Protein AF-A0AAW0TCM2-F1 (afdb_monomer_lite)

Foldseek 3Di:
DPDDDDDDDPVNVVVLLVLLVVLLVLLFDDPPDDPVPCPVVVVVNVVVNVVSLVSLLVSCVVPVPSLLVVLLVQLVVCLLCVVVDDLRSLLSSLVSLLSCPVSPDQPVNALQDQDDPDDDPVVNVVSRVSNVSNLVSVVSLLPSVQLPDLDLS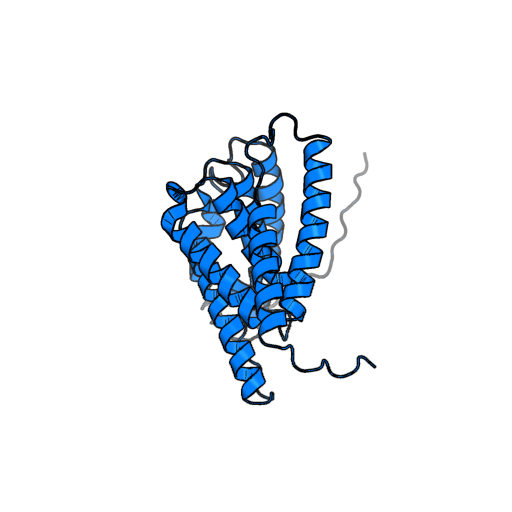SLLSSLSSCLSNLVSCLVVVVSVVSVVCSCVDCSALVPPDPVRNVSSVVSVVSSVVVVVVSVVVCVVVVVDPDPDDPDDDDDDDDDDDDDDDDDDD

Sequence (249 aa):
MIKQSAALSEVERGLLENMLYVVITKTKYDESYNFDQAGEEEAMFDDYRKRLKVVFDNLAALIPEVVLKVTKEYVVTTLNRWQASSYEDVEAAVSLLYNLGEALPASHGNHFSGPTQGGDPASLQVSQVKTSTMQEMMRLLVTSGVSAHTHPAVSLQFFECVARYEKFFACEVQFIPGILTAFLDVRGMRNANPRVRSRTSYLFSRVVRCLKDSHCQLHRAGLVPAGTSAGTGTPTACWGGKRWPADPR

Structure (mmCIF, N/CA/C/O backbone):
data_AF-A0AAW0TCM2-F1
#
_entry.id   AF-A0AAW0TCM2-F1
#
loop_
_atom_site.group_PDB
_atom_site.id
_atom_site.type_symbol
_atom_site.label_atom_id
_atom_site.label_alt_id
_atom_site.label_comp_id
_atom_site.label_asym_id
_atom_site.label_entity_id
_atom_site.label_seq_id
_atom_site.pdbx_PDB_ins_code
_atom_site.Cartn_x
_atom_site.Cartn_y
_atom_site.Cartn_z
_atom_site.occupancy
_atom_site.B_iso_or_equiv
_atom_site.auth_seq_id
_atom_site.auth_comp_id
_atom_site.auth_asym_id
_atom_site.auth_atom_id
_atom_site.pdbx_PDB_model_num
ATOM 1 N N . MET A 1 1 ? -0.939 6.986 34.399 1.00 32.16 1 MET A N 1
ATOM 2 C CA . MET A 1 1 ? -2.419 6.955 34.402 1.00 32.16 1 MET A CA 1
ATOM 3 C C . MET A 1 1 ? -2.905 7.879 33.298 1.00 32.16 1 MET A C 1
ATOM 5 O O . MET A 1 1 ? -2.890 9.087 33.490 1.00 32.16 1 MET A O 1
ATOM 9 N N . ILE A 1 2 ? -3.239 7.343 32.123 1.00 36.28 2 ILE A N 1
ATOM 10 C CA . ILE A 1 2 ? -3.856 8.138 31.053 1.00 36.28 2 ILE A CA 1
ATOM 11 C C . ILE A 1 2 ? -5.356 8.144 31.351 1.00 36.28 2 ILE A C 1
ATOM 13 O O . ILE A 1 2 ? -5.984 7.088 31.406 1.00 36.28 2 ILE A O 1
ATOM 17 N N . LYS A 1 3 ? -5.879 9.329 31.680 1.00 40.03 3 LYS A N 1
ATOM 18 C CA . LYS A 1 3 ? -7.298 9.575 31.951 1.00 40.03 3 LYS A CA 1
ATOM 19 C C . LYS A 1 3 ? -8.127 9.149 30.738 1.00 40.03 3 LYS A C 1
ATOM 21 O O . LYS A 1 3 ? -7.744 9.448 29.611 1.00 40.03 3 LYS A O 1
ATOM 26 N N . GLN A 1 4 ? -9.248 8.477 31.009 1.00 47.12 4 GLN A N 1
ATOM 27 C CA . GLN A 1 4 ? -10.341 8.209 30.071 1.00 47.12 4 GLN A CA 1
ATOM 28 C C . GLN A 1 4 ? -10.523 9.377 29.094 1.00 47.12 4 GLN A C 1
ATOM 30 O O . GLN A 1 4 ? -10.763 10.506 29.528 1.00 47.12 4 GLN A O 1
ATOM 35 N N . SER A 1 5 ? -10.395 9.111 27.791 1.00 52.06 5 SER A N 1
ATOM 36 C CA . SER A 1 5 ? -10.745 10.090 26.765 1.00 52.06 5 SER A CA 1
ATOM 37 C C . SER A 1 5 ? -12.240 10.374 26.874 1.00 52.06 5 SER A C 1
ATOM 39 O O . SER A 1 5 ? -13.048 9.443 26.819 1.00 52.06 5 SER A O 1
ATOM 41 N N . ALA A 1 6 ? -12.613 11.646 27.018 1.00 62.12 6 ALA A N 1
ATOM 42 C CA . ALA A 1 6 ? -13.978 12.074 26.744 1.00 62.12 6 ALA A CA 1
ATOM 43 C C . ALA A 1 6 ? -14.385 11.543 25.359 1.00 62.12 6 ALA A C 1
ATOM 45 O O . ALA A 1 6 ? -13.557 11.517 24.444 1.00 62.12 6 ALA A O 1
ATOM 46 N N . ALA A 1 7 ? -15.620 11.059 25.219 1.00 75.88 7 ALA A N 1
ATOM 47 C CA . ALA A 1 7 ? -16.122 10.624 23.922 1.00 75.88 7 ALA A CA 1
ATOM 48 C C . ALA A 1 7 ? -15.980 11.791 22.931 1.00 75.88 7 ALA A C 1
ATOM 50 O O . ALA A 1 7 ? -16.502 12.874 23.192 1.00 75.88 7 ALA A O 1
ATOM 51 N N . LEU A 1 8 ? -15.231 11.576 21.844 1.00 82.44 8 LEU A N 1
ATOM 52 C CA . LEU A 1 8 ? -15.041 12.575 20.792 1.00 82.44 8 LEU A CA 1
ATOM 53 C C . LEU A 1 8 ? -16.408 13.004 20.259 1.00 82.44 8 LEU A C 1
ATOM 55 O O . LEU A 1 8 ? -17.228 12.149 19.910 1.00 82.44 8 LEU A O 1
ATOM 59 N N . SER A 1 9 ? -16.643 14.311 20.176 1.00 89.44 9 SER A N 1
ATOM 60 C CA . SER A 1 9 ? -17.840 14.841 19.531 1.00 89.44 9 SER A CA 1
ATOM 61 C C . SER A 1 9 ? -17.853 14.492 18.040 1.00 89.44 9 SER A C 1
ATOM 63 O O . SER A 1 9 ? -16.819 14.230 17.419 1.00 89.44 9 SER A O 1
ATOM 65 N N . GLU A 1 10 ? -19.039 14.506 17.437 1.00 88.62 10 GLU A N 1
ATOM 66 C CA . GLU A 1 10 ? -19.200 14.248 16.002 1.00 88.62 10 GLU A CA 1
ATOM 67 C C . GLU A 1 10 ? -18.450 15.282 15.144 1.00 88.62 10 GLU A C 1
ATOM 69 O O . GLU A 1 10 ? -17.824 14.927 14.146 1.00 88.62 10 GLU A O 1
ATOM 74 N N . VAL A 1 11 ? -18.417 16.543 15.591 1.00 91.62 11 VAL A N 1
ATOM 75 C CA . VAL A 1 11 ? -17.659 17.620 14.938 1.00 91.62 11 VAL A CA 1
ATOM 76 C C . VAL A 1 11 ? -16.156 17.347 14.994 1.00 91.62 11 VAL A C 1
ATOM 78 O O . VAL A 1 11 ? -15.481 17.432 13.970 1.00 91.62 11 VAL A O 1
ATOM 81 N N . GLU A 1 12 ? -15.619 16.975 16.161 1.00 91.81 12 GLU A N 1
ATOM 82 C CA . GLU A 1 12 ? -14.199 16.621 16.299 1.00 91.81 12 GLU A CA 1
ATOM 83 C C . GLU A 1 12 ? -13.841 15.416 15.431 1.00 91.81 12 GLU A C 1
ATOM 85 O O . GLU A 1 12 ? -12.814 15.428 14.754 1.00 91.81 12 GLU A O 1
ATOM 90 N N . ARG A 1 13 ? -14.708 14.399 15.382 1.00 91.38 13 ARG A N 1
ATOM 91 C CA . ARG A 1 13 ? -14.514 13.234 14.514 1.00 91.38 13 ARG A CA 1
ATOM 92 C C . ARG A 1 13 ? -14.460 13.631 13.037 1.00 91.38 13 ARG A C 1
ATOM 94 O O . ARG A 1 13 ? -13.558 13.172 12.340 1.00 91.38 13 ARG A O 1
ATOM 101 N N . GLY A 1 14 ? -15.352 14.512 12.583 1.00 93.31 14 GLY A N 1
ATOM 102 C CA . GLY A 1 14 ? -15.331 15.036 11.214 1.00 93.31 14 GLY A CA 1
ATOM 103 C C . GLY A 1 14 ? -14.064 15.840 10.896 1.00 93.31 14 GLY A C 1
ATOM 104 O O . GLY A 1 14 ? -13.498 15.714 9.812 1.00 93.31 14 GLY A O 1
ATOM 105 N N . LEU A 1 15 ? -13.552 16.622 11.853 1.00 94.50 15 LEU A N 1
ATOM 106 C CA . LEU A 1 15 ? -12.284 17.346 11.691 1.00 94.50 15 LEU A CA 1
ATOM 107 C C . LEU A 1 15 ? -11.084 16.396 11.570 1.00 94.50 15 LEU A C 1
ATOM 109 O O . LEU A 1 15 ? -10.212 16.615 10.726 1.00 94.50 15 LEU A O 1
ATOM 113 N N . LEU A 1 16 ? -11.042 15.336 12.381 1.00 95.50 16 LEU A N 1
ATOM 114 C CA . LEU A 1 16 ? -9.992 14.315 12.309 1.00 95.50 16 LEU A CA 1
ATOM 115 C C . LEU A 1 16 ? -10.053 13.528 10.992 1.00 95.50 16 LEU A C 1
ATOM 117 O O . LEU A 1 16 ? -9.012 13.223 10.412 1.00 95.50 16 LEU A O 1
ATOM 121 N N . GLU A 1 17 ? -11.252 13.243 10.482 1.00 94.88 17 GLU A N 1
ATOM 122 C CA . GLU A 1 17 ? -11.427 12.618 9.169 1.00 94.88 17 GLU A CA 1
ATOM 123 C C . GLU A 1 17 ? -10.923 13.528 8.034 1.00 94.88 17 GLU A C 1
ATOM 125 O O . GLU A 1 17 ? -10.165 13.085 7.171 1.00 94.88 17 GLU A O 1
ATOM 130 N N . ASN A 1 18 ? -11.231 14.826 8.074 1.00 96.50 18 ASN A N 1
ATOM 131 C CA . ASN A 1 18 ? -10.677 15.792 7.119 1.00 96.50 18 ASN A CA 1
ATOM 132 C C . ASN A 1 18 ? -9.144 15.839 7.171 1.00 96.50 18 ASN A C 1
ATOM 134 O O . ASN A 1 18 ? -8.483 15.891 6.132 1.00 96.50 18 ASN A O 1
ATOM 138 N N . MET A 1 19 ? -8.563 15.770 8.372 1.00 96.62 19 MET A N 1
ATOM 139 C CA . MET A 1 19 ? -7.112 15.703 8.540 1.00 96.62 19 MET A CA 1
ATOM 140 C C . MET A 1 19 ? -6.524 14.439 7.904 1.00 96.62 19 MET A C 1
ATOM 142 O O . MET A 1 19 ? -5.474 14.517 7.266 1.00 96.62 19 MET A O 1
ATOM 146 N N . LEU A 1 20 ? -7.209 13.298 8.007 1.00 96.69 20 LEU A N 1
ATOM 147 C CA . LEU A 1 20 ? -6.797 12.063 7.344 1.00 96.69 20 LEU A CA 1
ATOM 148 C C . LEU A 1 20 ? -6.743 12.226 5.817 1.00 96.69 20 LEU A C 1
ATOM 150 O O . LEU A 1 20 ? -5.742 11.847 5.210 1.00 96.69 20 LEU A O 1
ATOM 154 N N . TYR A 1 21 ? -7.753 12.841 5.191 1.00 96.69 21 TYR A N 1
ATOM 155 C CA . TYR A 1 21 ? -7.730 13.113 3.745 1.00 96.69 21 TYR A CA 1
ATOM 156 C C . TYR A 1 21 ? -6.568 14.029 3.337 1.00 96.69 21 TYR A C 1
ATOM 158 O O . TYR A 1 21 ? -5.936 13.814 2.296 1.00 96.69 21 TYR A O 1
ATOM 166 N N . VAL A 1 22 ? -6.234 15.016 4.174 1.00 97.12 22 VAL A N 1
ATOM 167 C CA . VAL A 1 22 ? -5.054 15.865 3.960 1.00 97.12 22 VAL A CA 1
ATOM 168 C C . VAL A 1 22 ? -3.770 15.037 4.040 1.00 97.12 22 VAL A C 1
ATOM 170 O O . VAL A 1 22 ? -2.925 15.164 3.156 1.00 97.12 22 VAL A O 1
ATOM 173 N N . VAL A 1 23 ? -3.626 14.153 5.035 1.00 96.69 23 VAL A N 1
ATOM 174 C CA . VAL A 1 23 ? -2.449 13.272 5.168 1.00 96.69 23 VAL A CA 1
ATOM 175 C C . VAL A 1 23 ? -2.300 12.347 3.960 1.00 96.69 23 VAL A C 1
ATOM 177 O O . VAL A 1 23 ? -1.198 12.219 3.427 1.00 96.69 23 VAL A O 1
ATOM 180 N N . ILE A 1 24 ? -3.392 11.740 3.488 1.00 95.00 24 ILE A N 1
ATOM 181 C CA . ILE A 1 24 ? -3.397 10.884 2.290 1.00 95.00 24 ILE A CA 1
ATOM 182 C C . ILE A 1 24 ? -2.919 11.677 1.072 1.00 95.00 24 ILE A C 1
ATOM 184 O O . ILE A 1 24 ? -2.040 11.225 0.342 1.00 95.00 24 ILE A O 1
ATOM 188 N N . THR A 1 25 ? -3.444 12.888 0.887 1.00 95.38 25 THR A N 1
ATOM 189 C CA . THR A 1 25 ? -3.063 13.759 -0.232 1.00 95.38 25 THR A CA 1
ATOM 190 C C . THR A 1 25 ? -1.594 14.164 -0.159 1.00 95.38 25 THR A C 1
ATOM 192 O O . THR A 1 25 ? -0.890 14.109 -1.160 1.00 95.38 25 THR A O 1
ATOM 195 N N . LYS A 1 26 ? -1.112 14.534 1.030 1.00 95.12 26 LYS A N 1
ATOM 196 C CA . LYS A 1 26 ? 0.264 14.994 1.250 1.00 95.12 26 LYS A CA 1
ATOM 197 C C . LYS A 1 26 ? 1.309 13.882 1.268 1.00 95.12 26 LYS A C 1
ATOM 199 O O . LYS A 1 26 ? 2.493 14.170 1.159 1.00 95.12 26 LYS A O 1
ATOM 204 N N . THR A 1 27 ? 0.884 12.629 1.402 1.00 94.00 27 THR A N 1
ATOM 205 C CA . THR A 1 27 ? 1.777 11.468 1.324 1.00 94.00 27 THR A CA 1
ATOM 206 C C . THR A 1 27 ? 2.240 11.211 -0.111 1.00 94.00 27 THR A C 1
ATOM 208 O O . THR A 1 27 ? 3.325 10.666 -0.300 1.00 94.00 27 THR A O 1
ATOM 211 N N . LYS A 1 28 ? 1.454 11.606 -1.119 1.00 95.12 28 LYS A N 1
ATOM 212 C CA . LYS A 1 28 ? 1.801 11.450 -2.537 1.00 95.12 28 LYS A CA 1
ATOM 213 C C . LYS A 1 28 ? 3.106 12.174 -2.867 1.00 95.12 28 LYS A C 1
ATOM 215 O O . LYS A 1 28 ? 3.445 13.175 -2.236 1.00 95.12 28 LYS A O 1
ATOM 220 N N . TYR A 1 29 ? 3.836 11.644 -3.843 1.00 92.44 29 TYR A N 1
ATOM 221 C CA . TYR A 1 29 ? 4.929 12.395 -4.455 1.00 92.44 29 TYR A CA 1
ATOM 222 C C . TYR A 1 29 ? 4.376 13.670 -5.096 1.00 92.44 29 TYR A C 1
ATOM 224 O O . TYR A 1 29 ? 3.246 13.683 -5.585 1.00 92.44 29 TYR A O 1
ATOM 232 N N . ASP A 1 30 ? 5.170 14.735 -5.053 1.00 88.06 30 ASP A N 1
ATOM 233 C CA . ASP A 1 30 ? 4.892 15.922 -5.852 1.00 88.06 30 ASP A CA 1
ATOM 234 C C . ASP A 1 30 ? 5.216 15.620 -7.321 1.00 88.06 30 ASP A C 1
ATOM 236 O O . ASP A 1 30 ? 6.189 14.916 -7.603 1.00 88.06 30 ASP A O 1
ATOM 240 N N . GLU A 1 31 ? 4.427 16.154 -8.253 1.00 82.44 31 GLU A N 1
ATOM 241 C CA . GLU A 1 31 ? 4.664 15.988 -9.693 1.00 82.44 31 GLU A CA 1
ATOM 242 C C . GLU A 1 31 ? 6.040 16.533 -10.111 1.00 82.44 31 GLU A C 1
ATOM 244 O O . GLU A 1 31 ? 6.624 16.071 -11.092 1.00 82.44 31 GLU A O 1
ATOM 249 N N . SER A 1 32 ? 6.588 17.492 -9.355 1.00 83.44 32 SER A N 1
ATOM 250 C CA . SER A 1 32 ? 7.912 18.057 -9.595 1.00 83.44 32 SER A CA 1
ATOM 251 C C . SER A 1 32 ? 9.060 17.237 -8.995 1.00 83.44 32 SER A C 1
ATOM 253 O O . SER A 1 32 ? 10.208 17.679 -9.076 1.00 83.44 32 SER A O 1
ATOM 255 N N . TYR A 1 33 ? 8.796 16.097 -8.345 1.00 85.19 33 TYR A N 1
ATOM 256 C CA . TYR A 1 33 ? 9.836 15.328 -7.664 1.00 85.19 33 TYR A CA 1
ATOM 257 C C . TYR A 1 33 ? 10.805 14.674 -8.659 1.00 85.19 33 TYR A C 1
ATOM 259 O O . TYR A 1 33 ? 10.417 13.867 -9.508 1.00 85.19 33 TYR A O 1
ATOM 267 N N . ASN A 1 34 ? 12.096 14.985 -8.528 1.00 82.94 34 ASN A N 1
ATOM 268 C CA . ASN A 1 34 ? 13.121 14.511 -9.449 1.00 82.94 34 ASN A CA 1
ATOM 269 C C . ASN A 1 34 ? 13.848 13.259 -8.925 1.00 82.94 34 ASN A C 1
ATOM 271 O O . ASN A 1 34 ? 14.791 13.337 -8.138 1.00 82.94 34 ASN A O 1
ATOM 275 N N . PHE A 1 35 ? 13.474 12.086 -9.442 1.00 83.94 35 PHE A N 1
ATOM 276 C CA . PHE A 1 35 ? 14.111 10.811 -9.082 1.00 83.94 35 PHE A CA 1
ATOM 277 C C . PHE A 1 35 ? 15.580 10.682 -9.537 1.00 83.94 35 PHE A C 1
ATOM 279 O O . PHE A 1 35 ? 16.324 9.875 -8.964 1.00 83.94 35 PHE A O 1
ATOM 286 N N . ASP A 1 36 ? 16.021 11.475 -10.519 1.00 78.50 36 ASP A N 1
ATOM 287 C CA . ASP A 1 36 ? 17.396 11.446 -11.033 1.00 78.50 36 ASP A CA 1
ATOM 288 C C . ASP A 1 36 ? 18.362 12.259 -10.157 1.00 78.50 36 ASP A C 1
ATOM 290 O O . ASP A 1 36 ? 19.551 11.941 -10.085 1.00 78.50 36 ASP A O 1
ATOM 294 N N . GLN A 1 37 ? 17.851 13.260 -9.430 1.00 72.31 37 GLN A N 1
ATOM 295 C CA . GLN A 1 37 ? 18.612 14.110 -8.501 1.00 72.31 37 GLN A CA 1
ATOM 296 C C . GLN A 1 37 ? 18.187 13.910 -7.042 1.00 72.31 37 GLN A C 1
ATOM 298 O O . GLN A 1 37 ? 18.240 14.831 -6.236 1.00 72.31 37 GLN A O 1
ATOM 303 N N . ALA A 1 38 ? 17.815 12.674 -6.703 1.00 69.31 38 ALA A N 1
ATOM 304 C CA . ALA A 1 38 ? 17.225 12.315 -5.419 1.00 69.31 38 ALA A CA 1
ATOM 305 C C . ALA A 1 38 ? 18.011 12.863 -4.203 1.00 69.31 38 ALA A C 1
ATOM 307 O O . ALA A 1 38 ? 17.438 13.602 -3.422 1.00 69.31 38 ALA A O 1
ATOM 308 N N . GLY A 1 39 ? 19.321 12.605 -4.084 1.00 79.94 39 GLY A N 1
ATOM 309 C CA . GLY A 1 39 ? 20.250 13.299 -3.167 1.00 79.94 39 GLY A CA 1
ATOM 310 C C . GLY A 1 39 ? 19.661 13.865 -1.859 1.00 79.94 39 GLY A C 1
ATOM 311 O O . GLY A 1 39 ? 19.173 13.128 -1.003 1.00 79.94 39 GLY A O 1
ATOM 312 N N . GLU A 1 40 ? 19.748 15.188 -1.692 1.00 80.75 40 GLU A N 1
ATOM 313 C CA . GLU A 1 40 ? 19.217 15.905 -0.522 1.00 80.75 40 GLU A CA 1
ATOM 314 C C . GLU A 1 40 ? 17.680 16.014 -0.530 1.00 80.75 40 GLU A C 1
ATOM 316 O O . GLU A 1 40 ? 17.060 15.985 0.535 1.00 80.75 40 GLU A O 1
ATOM 321 N N . GLU A 1 41 ? 17.048 16.091 -1.706 1.00 81.75 41 GLU A N 1
ATOM 322 C CA . GLU A 1 41 ? 15.588 16.197 -1.845 1.00 81.75 41 GLU A CA 1
ATOM 323 C C . GLU A 1 41 ? 14.858 14.937 -1.353 1.00 81.75 41 GLU A C 1
ATOM 325 O O . GLU A 1 41 ? 13.840 15.034 -0.672 1.00 81.75 41 GLU A O 1
ATOM 330 N N . GLU A 1 42 ? 15.404 13.749 -1.620 1.00 85.31 42 GLU A N 1
ATOM 331 C CA . GLU A 1 42 ? 14.943 12.451 -1.119 1.00 85.31 42 GLU A CA 1
ATOM 332 C C . GLU A 1 42 ? 15.019 12.397 0.401 1.00 85.31 42 GLU A C 1
ATOM 334 O O . GLU A 1 42 ? 14.039 12.041 1.048 1.00 85.31 42 GLU A O 1
ATOM 339 N N . ALA A 1 43 ? 16.133 12.837 0.990 1.00 87.12 43 ALA A N 1
ATOM 340 C CA . ALA A 1 43 ? 16.281 12.866 2.441 1.00 87.12 43 ALA A CA 1
ATOM 341 C C . ALA A 1 43 ? 15.281 13.828 3.110 1.00 87.12 43 ALA A C 1
ATOM 343 O O . ALA A 1 43 ? 14.697 13.492 4.145 1.00 87.12 43 ALA A O 1
ATOM 344 N N . MET A 1 44 ? 15.054 15.007 2.519 1.00 89.00 44 MET A N 1
ATOM 345 C CA . MET A 1 44 ? 14.046 15.960 2.999 1.00 89.00 44 MET A CA 1
ATOM 346 C C . MET A 1 44 ? 12.629 15.399 2.870 1.00 89.00 44 MET A C 1
ATOM 348 O O . MET A 1 44 ? 11.818 15.539 3.790 1.00 89.00 44 MET A O 1
ATOM 352 N N . PHE A 1 45 ? 12.334 14.735 1.755 1.00 89.06 45 PHE A N 1
ATOM 353 C CA . PHE A 1 45 ? 11.037 14.119 1.520 1.00 89.06 45 PHE A CA 1
ATOM 354 C C . PHE A 1 45 ? 10.774 12.938 2.463 1.00 89.06 45 PHE A C 1
ATOM 356 O O . PHE A 1 45 ? 9.678 12.818 3.014 1.00 89.06 45 PHE A O 1
ATOM 363 N N . ASP A 1 46 ? 11.787 12.121 2.743 1.00 89.06 46 ASP A N 1
ATOM 364 C CA . ASP A 1 46 ? 11.712 11.044 3.728 1.00 89.06 46 ASP A CA 1
ATOM 365 C C . ASP A 1 46 ? 11.457 11.583 5.141 1.00 89.06 46 ASP A C 1
ATOM 367 O O . ASP A 1 46 ? 10.652 11.016 5.885 1.00 89.06 46 ASP A O 1
ATOM 371 N N . ASP A 1 47 ? 12.109 12.684 5.534 1.00 92.25 47 ASP A N 1
ATOM 372 C CA . ASP A 1 47 ? 11.841 13.328 6.826 1.00 92.25 47 ASP A CA 1
ATOM 373 C C . ASP A 1 47 ? 10.422 13.905 6.888 1.00 92.25 47 ASP A C 1
ATOM 375 O O . ASP A 1 47 ? 9.706 13.731 7.879 1.00 92.25 47 ASP A O 1
ATOM 379 N N . TYR A 1 48 ? 9.965 14.520 5.797 1.00 93.81 48 TYR A N 1
ATOM 380 C CA . TYR A 1 48 ? 8.596 15.003 5.673 1.00 93.81 48 TYR A CA 1
ATOM 381 C C . TYR A 1 48 ? 7.570 13.869 5.819 1.00 93.81 48 TYR A C 1
ATOM 383 O O . TYR A 1 48 ? 6.643 13.967 6.631 1.00 93.81 48 TYR A O 1
ATOM 391 N N . ARG A 1 49 ? 7.765 12.749 5.114 1.00 93.25 49 ARG A N 1
ATOM 392 C CA . ARG A 1 49 ? 6.896 11.568 5.211 1.00 93.25 49 ARG A CA 1
ATOM 393 C C . ARG A 1 49 ? 6.915 10.942 6.601 1.00 93.25 49 ARG A C 1
ATOM 395 O O . ARG A 1 49 ? 5.863 10.518 7.075 1.00 93.25 49 ARG A O 1
ATOM 402 N N . LYS A 1 50 ? 8.052 10.936 7.304 1.00 94.31 50 LYS A N 1
ATOM 403 C CA . LYS A 1 50 ? 8.106 10.498 8.713 1.00 94.31 50 LYS A CA 1
ATOM 404 C C . LYS A 1 50 ? 7.207 11.356 9.600 1.00 94.31 50 LYS A C 1
ATOM 406 O O . LYS A 1 50 ? 6.477 10.812 10.424 1.00 94.31 50 LYS A O 1
ATOM 411 N N . ARG A 1 51 ? 7.199 12.679 9.412 1.00 95.75 51 ARG A N 1
ATOM 412 C CA . ARG A 1 51 ? 6.312 13.585 10.164 1.00 95.75 51 ARG A CA 1
ATOM 413 C C . ARG A 1 51 ? 4.839 13.343 9.830 1.00 95.75 51 ARG A C 1
ATOM 415 O O . ARG A 1 51 ? 4.022 13.275 10.745 1.00 95.75 51 ARG A O 1
ATOM 422 N N . LEU A 1 52 ? 4.500 13.149 8.552 1.00 95.88 52 LEU A N 1
ATOM 423 C CA . LEU A 1 52 ? 3.139 12.777 8.142 1.00 95.88 52 LEU A CA 1
ATOM 424 C C . LEU A 1 52 ? 2.700 11.443 8.747 1.00 95.88 52 LEU A C 1
ATOM 426 O O . LEU A 1 52 ? 1.570 11.324 9.215 1.00 95.88 52 LEU A O 1
ATOM 430 N N . LYS A 1 53 ? 3.603 10.461 8.795 1.00 95.25 53 LYS A N 1
ATOM 431 C CA . LYS A 1 53 ? 3.336 9.169 9.421 1.00 95.25 53 LYS A CA 1
ATOM 432 C C . LYS A 1 53 ? 3.006 9.318 10.904 1.00 95.25 53 LYS A C 1
ATOM 434 O O . LYS A 1 53 ? 2.057 8.700 11.362 1.00 95.25 53 LYS A O 1
ATOM 439 N N . VAL A 1 54 ? 3.713 10.172 11.644 1.00 96.50 54 VAL A N 1
ATOM 440 C CA . VAL A 1 54 ? 3.378 10.442 13.055 1.00 96.50 54 VAL A CA 1
ATOM 441 C C . VAL A 1 54 ? 1.947 10.973 13.190 1.00 96.50 54 VAL A C 1
ATOM 443 O O . VAL A 1 54 ? 1.212 10.544 14.077 1.00 96.50 54 VAL A O 1
ATOM 446 N N . VAL A 1 55 ? 1.516 11.867 12.294 1.00 96.69 55 VAL A N 1
ATOM 447 C CA . VAL A 1 55 ? 0.123 12.348 12.277 1.00 96.69 55 VAL A CA 1
ATOM 448 C C . VAL A 1 55 ? -0.843 11.201 11.971 1.00 96.69 55 VAL A C 1
ATOM 450 O O . VAL A 1 55 ? -1.840 11.050 12.670 1.00 96.69 55 VAL A O 1
ATOM 453 N N . PHE A 1 56 ? -0.532 10.361 10.983 1.00 97.31 56 PHE A N 1
ATOM 454 C CA . PHE A 1 56 ? -1.327 9.180 10.642 1.00 97.31 56 PHE A CA 1
ATOM 455 C C . PHE A 1 56 ? -1.465 8.198 11.817 1.00 97.31 56 PHE A C 1
ATOM 457 O O . PHE A 1 56 ? -2.574 7.765 12.122 1.00 97.31 56 PHE A O 1
ATOM 464 N N . ASP A 1 57 ? -0.370 7.893 12.515 1.00 95.69 57 ASP A N 1
ATOM 465 C CA . ASP A 1 57 ? -0.354 6.996 13.676 1.00 95.69 57 ASP A CA 1
ATOM 466 C C . ASP A 1 57 ? -1.202 7.574 14.828 1.00 95.69 57 ASP A C 1
ATOM 468 O O . ASP A 1 57 ? -1.983 6.858 15.457 1.00 95.69 57 ASP A O 1
ATOM 472 N N . ASN A 1 58 ? -1.122 8.889 15.062 1.00 95.56 58 ASN A N 1
ATOM 473 C CA . ASN A 1 58 ? -1.952 9.574 16.057 1.00 95.56 58 ASN A CA 1
ATOM 474 C C . ASN A 1 58 ? -3.444 9.530 15.690 1.00 95.56 58 ASN A C 1
ATOM 476 O O . ASN A 1 58 ? -4.287 9.293 16.557 1.00 95.56 58 ASN A O 1
ATOM 480 N N . LEU A 1 59 ? -3.785 9.718 14.411 1.00 95.81 59 LEU A N 1
ATOM 481 C CA . LEU A 1 59 ? -5.159 9.570 13.926 1.00 95.81 59 LEU A CA 1
ATOM 482 C C . LEU A 1 59 ? -5.650 8.130 14.106 1.00 95.81 59 LEU A C 1
ATOM 484 O O . LEU A 1 59 ? -6.769 7.926 14.569 1.00 95.81 59 LEU A O 1
ATOM 488 N N . ALA A 1 60 ? -4.814 7.133 13.813 1.00 94.56 60 ALA A N 1
ATOM 489 C CA . ALA A 1 60 ? -5.154 5.724 13.996 1.00 94.56 60 ALA A CA 1
ATOM 490 C C . ALA A 1 60 ? -5.397 5.365 15.470 1.00 94.56 60 ALA A C 1
ATOM 492 O O . ALA A 1 60 ? -6.247 4.527 15.759 1.00 94.56 60 ALA A O 1
ATOM 493 N N . ALA A 1 61 ? -4.715 6.028 16.406 1.00 92.12 61 ALA A N 1
ATOM 494 C CA . ALA A 1 61 ? -4.959 5.861 17.837 1.00 92.12 61 ALA A CA 1
ATOM 495 C C . ALA A 1 61 ? -6.284 6.497 18.308 1.00 92.12 61 ALA A C 1
ATOM 497 O O . ALA A 1 61 ? -6.905 5.988 19.239 1.00 92.12 61 ALA A O 1
ATOM 498 N N . LEU A 1 62 ? -6.723 7.596 17.680 1.00 92.00 62 LEU A N 1
ATOM 499 C CA . LEU A 1 62 ? -7.930 8.342 18.066 1.00 92.00 62 LEU A CA 1
ATOM 500 C C . LEU A 1 62 ? -9.206 7.838 17.374 1.00 92.00 62 LEU A C 1
ATOM 502 O O . LEU A 1 62 ? -10.257 7.726 18.004 1.00 92.00 62 LEU A O 1
ATOM 506 N N . ILE A 1 63 ? -9.124 7.553 16.073 1.00 93.12 63 ILE A N 1
ATOM 507 C CA . ILE A 1 63 ? -10.244 7.160 15.206 1.00 93.12 63 ILE A CA 1
ATOM 508 C C . ILE A 1 63 ? -9.887 5.926 14.344 1.00 93.12 63 ILE A C 1
ATOM 510 O O . ILE A 1 63 ? -9.995 5.978 13.115 1.00 93.12 63 ILE A O 1
ATOM 514 N N . PRO A 1 64 ? -9.496 4.787 14.958 1.00 92.31 64 PRO A N 1
ATOM 515 C CA . PRO A 1 64 ? -8.974 3.610 14.249 1.00 92.31 64 PRO A CA 1
ATOM 516 C C . PRO A 1 64 ? -9.915 3.074 13.166 1.00 92.31 64 PRO A C 1
ATOM 518 O O . PRO A 1 64 ? -9.468 2.690 12.088 1.00 92.31 64 PRO A O 1
ATOM 521 N N . GLU A 1 65 ? -11.223 3.065 13.434 1.00 92.00 65 GLU A N 1
ATOM 522 C CA . GLU A 1 65 ? -12.237 2.570 12.496 1.00 92.00 65 GLU A CA 1
ATOM 523 C C . GLU A 1 65 ? -12.332 3.435 11.234 1.00 92.00 65 GLU A C 1
ATOM 525 O O . GLU A 1 65 ? -12.411 2.907 10.126 1.00 92.00 65 GLU A O 1
ATOM 530 N N . VAL A 1 66 ? -12.271 4.762 11.394 1.00 94.25 66 VAL A N 1
ATOM 531 C CA . VAL A 1 66 ? -12.319 5.717 10.277 1.00 94.25 66 VAL A CA 1
ATOM 532 C C . VAL A 1 66 ? -11.036 5.615 9.458 1.00 94.25 66 VAL A C 1
ATOM 534 O O . VAL A 1 66 ? -11.103 5.507 8.236 1.00 94.25 66 VAL A O 1
ATOM 537 N N . VAL A 1 67 ? -9.875 5.558 10.120 1.00 96.44 67 VAL A N 1
ATOM 538 C CA . VAL A 1 67 ? -8.578 5.400 9.444 1.00 96.44 67 VAL A CA 1
ATOM 539 C C . VAL A 1 67 ? -8.530 4.115 8.630 1.00 96.44 67 VAL A C 1
ATOM 541 O O . VAL A 1 67 ? -8.151 4.150 7.458 1.00 96.44 67 VAL A O 1
ATOM 544 N N . LEU A 1 68 ? -8.954 2.993 9.215 1.00 95.69 68 LEU A N 1
ATOM 545 C CA . LEU A 1 68 ? -9.000 1.712 8.520 1.00 95.69 68 LEU A CA 1
ATOM 546 C C . LEU A 1 68 ? -9.947 1.762 7.313 1.00 95.69 68 LEU A C 1
ATOM 548 O O . LEU A 1 68 ? -9.564 1.322 6.231 1.00 95.69 68 LEU A O 1
ATOM 552 N N . LYS A 1 69 ? -11.155 2.315 7.482 1.00 96.00 69 LYS A N 1
ATOM 553 C CA . LYS A 1 69 ? -12.163 2.418 6.419 1.00 96.00 69 LYS A CA 1
ATOM 554 C C . LYS A 1 69 ? -11.681 3.284 5.254 1.00 96.00 69 LYS A C 1
ATOM 556 O O . LYS A 1 69 ? -11.644 2.805 4.125 1.00 96.00 69 LYS A O 1
ATOM 561 N N . VAL A 1 70 ? -11.279 4.525 5.523 1.00 97.06 70 VAL A N 1
ATOM 562 C CA . VAL A 1 70 ? -10.856 5.481 4.486 1.00 97.06 70 VAL A CA 1
ATOM 563 C C . VAL A 1 70 ? -9.604 4.977 3.766 1.00 97.06 70 VAL A C 1
ATOM 565 O O . VAL A 1 70 ? -9.524 5.027 2.539 1.00 97.06 70 VAL A O 1
ATOM 568 N N . THR A 1 71 ? -8.644 4.412 4.508 1.00 97.06 71 THR A N 1
ATOM 569 C CA . THR A 1 71 ? -7.442 3.828 3.895 1.00 97.06 71 THR A CA 1
ATOM 570 C C . THR A 1 71 ? -7.796 2.629 3.020 1.00 97.06 71 THR A C 1
ATOM 572 O O . THR A 1 71 ? -7.303 2.537 1.898 1.00 97.06 71 THR A O 1
ATOM 575 N N . LYS A 1 72 ? -8.687 1.739 3.482 1.00 97.31 72 LYS A N 1
ATOM 576 C CA . LYS A 1 72 ? -9.186 0.618 2.676 1.00 97.31 72 LYS A CA 1
ATOM 577 C C . LYS A 1 72 ? -9.811 1.115 1.377 1.00 97.31 72 LYS A C 1
ATOM 579 O O . LYS A 1 72 ? -9.456 0.613 0.315 1.00 97.31 72 LYS A O 1
ATOM 584 N N . GLU A 1 73 ? -10.724 2.077 1.446 1.00 97.69 73 GLU A N 1
ATOM 585 C CA . GLU A 1 73 ? -11.407 2.621 0.267 1.00 97.69 73 GLU A CA 1
ATOM 586 C C . GLU A 1 73 ? -10.408 3.199 -0.741 1.00 97.69 73 GLU A C 1
ATOM 588 O O . GLU A 1 73 ? -10.486 2.887 -1.933 1.00 97.69 73 GLU A O 1
ATOM 593 N N . TYR A 1 74 ? -9.418 3.961 -0.267 1.00 97.62 74 TYR A N 1
ATOM 594 C CA . TYR A 1 74 ? -8.363 4.517 -1.111 1.00 97.62 74 TYR A CA 1
ATOM 595 C C . TYR A 1 74 ? -7.492 3.429 -1.761 1.00 97.62 74 TYR A C 1
ATOM 597 O O . TYR A 1 74 ? -7.265 3.460 -2.974 1.00 97.62 74 TYR A O 1
ATOM 605 N N . VAL A 1 75 ? -7.050 2.435 -0.983 1.00 97.81 75 VAL A N 1
ATOM 606 C CA . VAL A 1 75 ? -6.239 1.305 -1.466 1.00 97.81 75 VAL A CA 1
ATOM 607 C C . VAL A 1 75 ? -7.004 0.487 -2.499 1.00 97.81 75 VAL A C 1
ATOM 609 O O . VAL A 1 75 ? -6.491 0.241 -3.588 1.00 97.81 75 VAL A O 1
ATOM 612 N N . VAL A 1 76 ? -8.241 0.093 -2.191 1.00 97.94 76 VAL A N 1
ATOM 613 C CA . VAL A 1 76 ? -9.062 -0.746 -3.071 1.00 97.94 76 VAL A CA 1
ATOM 614 C C . VAL A 1 76 ? -9.377 -0.028 -4.376 1.00 97.94 76 VAL A C 1
ATOM 616 O O . VAL A 1 76 ? -9.208 -0.599 -5.453 1.00 97.94 76 VAL A O 1
ATOM 619 N N . THR A 1 77 ? -9.784 1.238 -4.295 1.00 97.62 77 THR A N 1
ATOM 620 C CA . THR A 1 77 ? -10.111 2.035 -5.481 1.00 97.62 77 THR A CA 1
ATOM 621 C C . THR A 1 77 ? -8.896 2.203 -6.383 1.00 97.62 77 THR A C 1
ATOM 623 O O . THR A 1 77 ? -9.008 2.032 -7.593 1.00 97.62 77 THR A O 1
ATOM 626 N N . THR A 1 78 ? -7.732 2.504 -5.806 1.00 97.69 78 THR A N 1
ATOM 627 C CA . THR A 1 78 ? -6.504 2.763 -6.568 1.00 97.69 78 THR A CA 1
ATOM 628 C C . THR A 1 78 ? -5.926 1.483 -7.163 1.00 97.69 78 THR A C 1
ATOM 630 O O . THR A 1 78 ? -5.622 1.447 -8.351 1.00 97.69 78 THR A O 1
ATOM 633 N N . LEU A 1 79 ? -5.834 0.400 -6.383 1.00 97.38 79 LEU A N 1
ATOM 634 C CA . LEU A 1 79 ? -5.267 -0.863 -6.859 1.00 97.38 79 LEU A CA 1
ATOM 635 C C . LEU A 1 79 ? -6.148 -1.572 -7.891 1.00 97.38 79 LEU A C 1
ATOM 637 O O . LEU A 1 79 ? -5.613 -2.277 -8.734 1.00 97.38 79 LEU A O 1
ATOM 641 N N . ASN A 1 80 ? -7.469 -1.380 -7.892 1.00 97.25 80 ASN A N 1
ATOM 642 C CA . ASN A 1 80 ? -8.324 -1.942 -8.946 1.00 97.25 80 ASN A CA 1
ATOM 643 C C . ASN A 1 80 ? -8.156 -1.249 -10.306 1.00 97.25 80 ASN A C 1
ATOM 645 O O . ASN A 1 80 ? -8.498 -1.829 -11.333 1.00 97.25 80 ASN A O 1
ATOM 649 N N . ARG A 1 81 ? -7.642 -0.015 -10.322 1.00 96.44 81 ARG A N 1
ATOM 650 C CA . ARG A 1 81 ? -7.456 0.792 -11.538 1.00 96.44 81 ARG A CA 1
ATOM 651 C C . ARG A 1 81 ? -6.007 1.230 -11.733 1.00 96.44 81 ARG A C 1
ATOM 653 O O . ARG A 1 81 ? -5.755 2.232 -12.395 1.00 96.44 81 ARG A O 1
ATOM 660 N N . TRP A 1 82 ? -5.057 0.492 -11.157 1.00 97.00 82 TRP A N 1
ATOM 661 C CA . TRP A 1 82 ? -3.669 0.935 -11.039 1.00 97.00 82 TRP A CA 1
ATOM 662 C C . TRP A 1 82 ? -3.017 1.250 -12.390 1.00 97.00 82 TRP A C 1
ATOM 664 O O . TRP A 1 82 ? -2.181 2.140 -12.447 1.00 97.00 82 TRP A O 1
ATOM 674 N N . GLN A 1 83 ? -3.416 0.580 -13.481 1.00 96.06 83 GLN A N 1
ATOM 675 C CA . GLN A 1 83 ? -2.888 0.868 -14.822 1.00 96.06 83 GLN A CA 1
ATOM 676 C C . GLN A 1 83 ? -3.324 2.235 -15.374 1.00 96.06 83 GLN A C 1
ATOM 678 O O . GLN A 1 83 ? -2.672 2.761 -16.270 1.00 96.06 83 GLN A O 1
ATOM 683 N N . ALA A 1 84 ? -4.444 2.775 -14.888 1.00 95.88 84 ALA A N 1
ATOM 684 C CA . ALA A 1 84 ? -4.991 4.070 -15.293 1.00 95.88 84 ALA A CA 1
ATOM 685 C C . ALA A 1 84 ? -4.713 5.183 -14.266 1.00 95.88 84 ALA A C 1
ATOM 687 O O . ALA A 1 84 ? -4.980 6.350 -14.543 1.00 95.88 84 ALA A O 1
ATOM 688 N N . SER A 1 85 ? -4.217 4.829 -13.079 1.00 95.38 85 SER A N 1
ATOM 689 C CA . SER A 1 85 ? -3.810 5.775 -12.042 1.0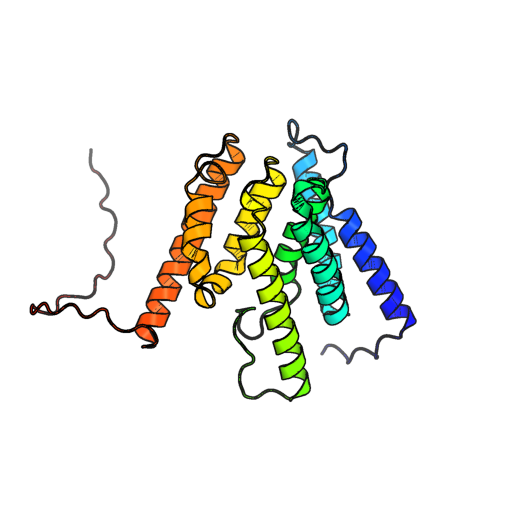0 95.38 85 SER A CA 1
ATOM 690 C C . SER A 1 85 ? -2.373 6.241 -12.255 1.00 95.38 85 SER A C 1
ATOM 692 O O . SER A 1 85 ? -1.554 5.538 -12.845 1.00 95.38 85 SER A O 1
ATOM 694 N N . SER A 1 86 ? -2.061 7.431 -11.744 1.00 95.75 86 SER A N 1
ATOM 695 C CA . SER A 1 86 ? -0.690 7.928 -11.726 1.00 95.75 86 SER A CA 1
ATOM 696 C C . SER A 1 86 ? 0.164 7.119 -10.738 1.00 95.75 86 SER A C 1
ATOM 698 O O . SER A 1 86 ? -0.357 6.479 -9.815 1.00 95.75 86 SER A O 1
ATOM 700 N N . TYR A 1 87 ? 1.486 7.121 -10.917 1.00 95.81 87 TYR A N 1
ATOM 701 C CA . TYR A 1 87 ? 2.361 6.333 -10.044 1.00 95.81 87 TYR A CA 1
ATOM 702 C C . TYR A 1 87 ? 2.362 6.876 -8.607 1.00 95.81 87 TYR A C 1
ATOM 704 O O . TYR A 1 87 ? 2.562 6.100 -7.675 1.00 95.81 87 TYR A O 1
ATOM 712 N N . GLU A 1 88 ? 2.128 8.177 -8.422 1.00 96.06 88 GLU A N 1
ATOM 713 C CA . GLU A 1 88 ? 2.032 8.858 -7.130 1.00 96.06 88 GLU A CA 1
ATOM 714 C C . GLU A 1 88 ? 0.840 8.332 -6.332 1.00 96.06 88 GLU A C 1
ATOM 716 O O . GLU A 1 88 ? 0.969 8.027 -5.145 1.00 96.06 88 GLU A O 1
ATOM 721 N N . ASP A 1 89 ? -0.310 8.166 -6.993 1.00 96.81 89 ASP A N 1
ATOM 722 C CA . ASP A 1 89 ? -1.511 7.604 -6.381 1.00 96.81 89 ASP A CA 1
ATOM 723 C C . ASP A 1 89 ? -1.289 6.147 -5.971 1.00 96.81 89 ASP A C 1
ATOM 725 O O . ASP A 1 89 ? -1.608 5.760 -4.840 1.00 96.81 89 ASP A O 1
ATOM 729 N N . VAL A 1 90 ? -0.729 5.345 -6.883 1.00 98.00 90 VAL A N 1
ATOM 730 C CA . VAL A 1 90 ? -0.478 3.915 -6.665 1.00 98.00 90 VAL A CA 1
ATOM 731 C C . VAL A 1 90 ? 0.555 3.708 -5.559 1.00 98.00 90 VAL A C 1
ATOM 733 O O . VAL A 1 90 ? 0.332 2.897 -4.660 1.00 98.00 90 VAL A O 1
ATOM 736 N N . GLU A 1 91 ? 1.662 4.452 -5.573 1.00 97.50 91 GLU A N 1
ATOM 737 C CA . GLU A 1 91 ? 2.678 4.381 -4.523 1.00 97.50 91 GLU A CA 1
ATOM 738 C C . GLU A 1 91 ? 2.100 4.802 -3.172 1.00 97.50 91 GLU A C 1
ATOM 740 O O . GLU A 1 91 ? 2.262 4.062 -2.200 1.00 97.50 91 GLU A O 1
ATOM 745 N N . ALA A 1 92 ? 1.350 5.908 -3.112 1.00 97.25 92 ALA A N 1
ATOM 746 C CA . ALA A 1 92 ? 0.721 6.362 -1.877 1.00 97.25 92 ALA A CA 1
ATOM 747 C C . ALA A 1 92 ? -0.261 5.323 -1.319 1.00 97.25 92 ALA A C 1
ATOM 749 O O . ALA A 1 92 ? -0.294 5.101 -0.110 1.00 97.25 92 ALA A O 1
ATOM 750 N N . ALA A 1 93 ? -1.025 4.634 -2.174 1.00 97.94 93 ALA A N 1
ATOM 751 C CA . ALA A 1 93 ? -1.922 3.564 -1.742 1.00 97.94 93 ALA A CA 1
ATOM 752 C C . ALA A 1 93 ? -1.147 2.418 -1.072 1.00 97.94 93 ALA A C 1
ATOM 754 O O . ALA A 1 93 ? -1.483 1.995 0.037 1.00 97.94 93 ALA A O 1
ATOM 755 N N . VAL A 1 94 ? -0.062 1.950 -1.695 1.00 97.94 94 VAL A N 1
ATOM 756 C CA . VAL A 1 94 ? 0.780 0.891 -1.115 1.00 97.94 94 VAL A CA 1
ATOM 757 C C . VAL A 1 94 ? 1.517 1.386 0.141 1.00 97.94 94 VAL A C 1
ATOM 759 O O . VAL A 1 94 ? 1.701 0.620 1.089 1.00 97.94 94 VAL A O 1
ATOM 762 N N . SER A 1 95 ? 1.894 2.665 0.195 1.00 97.25 95 SER A N 1
ATOM 763 C CA . SER A 1 95 ? 2.530 3.316 1.347 1.00 97.25 95 SER A CA 1
ATOM 764 C C . SER A 1 95 ? 1.606 3.423 2.559 1.00 97.25 95 SER A C 1
ATOM 766 O O . SER A 1 95 ? 1.982 3.049 3.671 1.00 97.25 95 SER A O 1
ATOM 768 N N . LEU A 1 96 ? 0.351 3.816 2.356 1.00 97.06 96 LEU A N 1
ATOM 769 C CA . LEU A 1 96 ? -0.656 3.839 3.416 1.00 97.06 96 LEU A CA 1
ATOM 770 C C . LEU A 1 96 ? -0.956 2.429 3.934 1.00 97.06 96 LEU A C 1
ATOM 772 O O . LEU A 1 96 ? -0.995 2.219 5.147 1.00 97.06 96 LEU A O 1
ATOM 776 N N . LEU A 1 97 ? -1.077 1.444 3.034 1.00 97.12 97 LEU A N 1
ATOM 777 C CA . LEU A 1 97 ? -1.211 0.042 3.434 1.00 97.12 97 LEU A CA 1
ATOM 778 C C . LEU A 1 97 ? -0.005 -0.420 4.258 1.00 97.12 97 LEU A C 1
ATOM 780 O O . LEU A 1 97 ? -0.190 -1.086 5.268 1.00 97.12 97 LEU A O 1
ATOM 784 N N . TYR A 1 98 ? 1.218 -0.054 3.883 1.00 96.25 98 TYR A N 1
ATOM 785 C CA . TYR A 1 98 ? 2.421 -0.354 4.662 1.00 96.25 98 TYR A CA 1
ATOM 786 C C . TYR A 1 98 ? 2.379 0.278 6.066 1.00 96.25 98 TYR A C 1
ATOM 788 O O . TYR A 1 98 ? 2.704 -0.389 7.050 1.00 96.25 98 TYR A O 1
ATOM 796 N N . ASN A 1 99 ? 1.932 1.531 6.176 1.00 95.44 99 ASN A N 1
ATOM 797 C CA . ASN A 1 99 ? 1.872 2.266 7.442 1.00 95.44 99 ASN A CA 1
ATOM 798 C C . ASN A 1 99 ? 0.818 1.714 8.414 1.00 95.44 99 ASN A C 1
ATOM 800 O O . ASN A 1 99 ? 1.044 1.734 9.626 1.00 95.44 99 ASN A O 1
ATOM 804 N N . LEU A 1 100 ? -0.293 1.156 7.913 1.00 93.50 100 LEU A N 1
ATOM 805 C CA . LEU A 1 100 ? -1.341 0.555 8.753 1.00 93.50 100 LEU A CA 1
ATOM 806 C C . LEU A 1 100 ? -0.826 -0.545 9.692 1.00 93.50 100 LEU A C 1
ATOM 808 O O . LEU A 1 100 ? -1.367 -0.719 10.783 1.00 93.50 100 LEU A O 1
ATOM 812 N N . GLY A 1 101 ? 0.217 -1.275 9.299 1.00 88.12 101 GLY A N 1
ATOM 813 C CA . GLY A 1 101 ? 0.785 -2.363 10.096 1.00 88.12 101 GLY A CA 1
ATOM 814 C C . GLY A 1 101 ? 1.409 -1.871 11.399 1.00 88.12 101 GLY A C 1
ATOM 815 O O . GLY A 1 101 ? 1.398 -2.575 12.402 1.00 88.12 101 GLY A O 1
ATOM 816 N N . GLU A 1 102 ? 1.904 -0.636 11.414 1.00 87.00 102 GLU A N 1
ATOM 817 C CA . GLU A 1 102 ? 2.416 -0.007 12.633 1.00 87.00 102 GLU A CA 1
ATOM 818 C C . GLU A 1 102 ? 1.333 0.796 13.350 1.00 87.00 102 GLU A C 1
ATOM 820 O O . GLU A 1 102 ? 1.230 0.730 14.574 1.00 87.00 102 GLU A O 1
ATOM 825 N N . ALA A 1 103 ? 0.501 1.509 12.588 1.00 89.00 103 ALA A N 1
ATOM 826 C CA . ALA A 1 103 ? -0.532 2.388 13.122 1.00 89.00 103 ALA A CA 1
ATOM 827 C C . ALA A 1 103 ? -1.647 1.627 13.863 1.00 89.00 103 ALA A C 1
ATOM 829 O O . ALA A 1 103 ? -2.251 2.159 14.792 1.00 89.00 103 ALA A O 1
ATOM 830 N N . LEU A 1 104 ? -1.921 0.374 13.474 1.00 87.06 104 LEU A N 1
ATOM 831 C CA . LEU A 1 104 ? -2.952 -0.471 14.082 1.00 87.06 104 LEU A CA 1
ATOM 832 C C . LEU A 1 104 ? -2.353 -1.762 14.670 1.00 87.06 104 LEU A C 1
ATOM 834 O O . LEU A 1 104 ? -2.514 -2.837 14.073 1.00 87.06 104 LEU A O 1
ATOM 838 N N . PRO A 1 105 ? -1.727 -1.702 15.864 1.00 78.56 105 PRO A N 1
ATOM 839 C CA . PRO A 1 105 ? -0.994 -2.816 16.458 1.00 78.56 105 PRO A CA 1
ATOM 840 C C . PRO A 1 105 ? -1.785 -4.123 16.448 1.00 78.56 105 PRO A C 1
ATOM 842 O O . PRO A 1 105 ? -2.968 -4.172 16.801 1.00 78.56 105 PRO A O 1
ATOM 845 N N . ALA A 1 106 ? -1.147 -5.207 16.021 1.00 75.31 106 ALA A N 1
ATOM 846 C CA . ALA A 1 106 ? -1.743 -6.533 16.075 1.00 75.31 106 ALA A CA 1
ATOM 847 C C . ALA A 1 106 ? -1.900 -7.009 17.527 1.00 75.31 106 ALA A C 1
ATOM 849 O O . ALA A 1 106 ? -0.971 -6.879 18.319 1.00 75.31 106 ALA A O 1
ATOM 850 N N . SER A 1 107 ? -3.033 -7.640 17.851 1.00 66.25 107 SER A N 1
ATOM 851 C CA . SER A 1 107 ? -3.343 -8.091 19.216 1.00 66.25 107 SER A CA 1
ATOM 852 C C . SER A 1 107 ? -2.339 -9.114 19.769 1.00 66.25 107 SER A C 1
ATOM 854 O O . SER A 1 107 ? -2.215 -9.221 20.979 1.00 66.25 107 SER A O 1
ATOM 856 N N . HIS A 1 108 ? -1.586 -9.806 18.898 1.00 64.56 108 HIS A N 1
ATOM 857 C CA . HIS A 1 108 ? -0.503 -10.746 19.253 1.00 64.56 108 HIS A CA 1
ATOM 858 C C . HIS A 1 108 ? 0.665 -10.702 18.255 1.00 64.56 108 HIS A C 1
ATOM 860 O O . HIS A 1 108 ? 1.263 -11.718 17.907 1.00 64.56 108 HIS A O 1
ATOM 866 N N . GLY A 1 109 ? 0.943 -9.523 17.694 1.00 67.25 109 GLY A N 1
ATOM 867 C CA . GLY A 1 109 ? 2.003 -9.358 16.694 1.00 67.25 109 GLY A CA 1
ATOM 868 C C . GLY A 1 109 ? 1.705 -9.975 15.317 1.00 67.25 109 GLY A C 1
ATOM 869 O O . GLY A 1 109 ? 2.587 -9.957 14.463 1.00 67.25 109 GLY A O 1
ATOM 870 N N . ASN A 1 110 ? 0.504 -10.513 15.069 1.00 75.19 110 ASN A N 1
ATOM 871 C CA . ASN A 1 110 ? 0.030 -10.898 13.735 1.00 75.19 110 ASN A CA 1
ATOM 872 C C . ASN A 1 110 ? -1.303 -10.208 13.395 1.00 75.19 110 ASN A C 1
ATOM 874 O O . ASN A 1 110 ? -2.283 -10.382 14.115 1.00 75.19 110 ASN A O 1
ATOM 878 N N . HIS A 1 111 ? -1.343 -9.450 12.296 1.00 80.06 111 HIS A N 1
ATOM 879 C CA . HIS A 1 111 ? -2.558 -8.780 11.802 1.00 80.06 111 HIS A CA 1
ATOM 880 C C . HIS A 1 111 ? -3.540 -9.740 11.120 1.00 80.06 111 HIS A C 1
ATOM 882 O O . HIS A 1 111 ? -4.644 -9.328 10.778 1.00 80.06 111 HIS A O 1
ATOM 888 N N . PHE A 1 112 ? -3.128 -10.991 10.898 1.00 81.62 112 PHE A N 1
ATOM 889 C CA . PHE A 1 112 ? -3.861 -11.984 10.113 1.00 81.62 112 PHE A CA 1
ATOM 890 C C . PHE A 1 112 ? -4.298 -13.206 10.935 1.00 81.62 112 PHE A C 1
ATOM 892 O O . PHE A 1 112 ? -4.982 -14.078 10.404 1.00 81.62 112 PHE A O 1
ATOM 899 N N . SER A 1 113 ? -3.933 -13.267 12.221 1.00 72.44 113 SER A N 1
ATOM 900 C CA . SER A 1 113 ? -4.449 -14.267 13.160 1.00 72.44 113 SER A CA 1
ATOM 901 C C . SER A 1 113 ? -5.793 -13.797 13.712 1.00 72.44 113 SER A C 1
ATOM 903 O O . SER A 1 113 ? -5.910 -12.655 14.149 1.00 72.44 113 SER A O 1
ATOM 905 N N . GLY A 1 114 ? -6.798 -14.677 13.699 1.00 63.16 114 GLY A N 1
ATOM 906 C CA . GLY A 1 114 ? -8.126 -14.380 14.238 1.00 63.16 114 GLY A CA 1
ATOM 907 C C . GLY A 1 114 ? -8.112 -14.012 15.732 1.00 63.16 114 GLY A C 1
ATOM 908 O O . GLY A 1 114 ? -7.104 -14.213 16.417 1.00 63.16 114 GLY A O 1
ATOM 909 N N . PRO A 1 115 ? -9.229 -13.475 16.252 1.00 61.12 115 PRO A N 1
ATOM 910 C CA . PRO A 1 115 ? -9.319 -13.055 17.644 1.00 61.12 115 PRO A CA 1
ATOM 911 C C . PRO A 1 115 ? -9.031 -14.227 18.596 1.00 61.12 115 PRO A C 1
ATOM 913 O O . PRO A 1 115 ? -9.602 -15.310 18.464 1.00 61.12 115 PRO A O 1
ATOM 916 N N . THR A 1 116 ? -8.139 -14.020 19.568 1.00 57.38 116 THR A N 1
ATOM 917 C CA . THR A 1 116 ? -7.898 -14.994 20.638 1.00 57.38 116 THR A CA 1
ATOM 918 C C . THR A 1 116 ? -9.118 -15.069 21.544 1.00 57.38 116 THR A C 1
ATOM 920 O O . THR A 1 116 ? -9.612 -14.038 22.001 1.00 57.38 116 THR A O 1
ATOM 923 N N . GLN A 1 117 ? -9.592 -16.285 21.812 1.00 56.25 117 GLN A N 1
ATOM 924 C CA . GLN A 1 117 ? -10.712 -16.517 22.719 1.00 56.25 117 GLN A CA 1
ATOM 925 C C . GLN A 1 117 ? -10.398 -15.930 24.105 1.00 56.25 117 GLN A C 1
ATOM 927 O O . GLN A 1 117 ? -9.332 -16.201 24.655 1.00 56.25 117 GLN A O 1
ATOM 932 N N . GLY A 1 118 ? -11.306 -15.109 24.648 1.00 60.62 118 GLY A N 1
ATOM 933 C CA . GLY A 1 118 ? -11.188 -14.551 26.005 1.00 60.62 118 GLY A CA 1
ATOM 934 C C . GLY A 1 118 ? -11.372 -13.034 26.154 1.00 60.62 118 GLY A C 1
ATOM 935 O O . GLY A 1 118 ? -11.238 -12.538 27.267 1.00 60.62 118 GLY A O 1
ATOM 936 N N . GLY A 1 119 ? -11.665 -12.294 25.078 1.00 68.00 119 GLY A N 1
ATOM 937 C CA . GLY A 1 119 ? -12.008 -10.862 25.137 1.00 68.00 119 GLY A CA 1
ATOM 938 C C . GLY A 1 119 ? -13.508 -10.597 25.309 1.00 68.00 119 GLY A C 1
ATOM 939 O O . GLY A 1 119 ? -14.330 -11.500 25.146 1.00 68.00 119 GLY A O 1
ATOM 940 N N . ASP A 1 120 ? -13.877 -9.351 25.610 1.00 76.94 120 ASP A N 1
ATOM 941 C CA . ASP A 1 120 ? -15.275 -8.922 25.536 1.00 76.94 120 ASP A CA 1
ATOM 942 C C . ASP A 1 120 ? -15.798 -9.007 24.081 1.00 76.94 120 ASP A C 1
ATOM 944 O O . ASP A 1 120 ? -15.031 -8.819 23.132 1.00 76.94 120 ASP A O 1
ATOM 948 N N . PRO A 1 121 ? -17.096 -9.286 23.860 1.00 76.81 121 PRO A N 1
ATOM 949 C CA . PRO A 1 121 ? -17.636 -9.500 22.514 1.00 76.81 121 PRO A CA 1
ATOM 950 C C . PRO A 1 121 ? -17.413 -8.329 21.546 1.00 76.81 121 PRO A C 1
ATOM 952 O O . PRO A 1 121 ? -17.218 -8.552 20.350 1.00 76.81 121 PRO A O 1
ATOM 955 N N . ALA A 1 122 ? -17.420 -7.091 22.050 1.00 78.94 122 ALA A N 1
ATOM 956 C CA . ALA A 1 122 ? -17.256 -5.897 21.230 1.00 78.94 122 ALA A CA 1
ATOM 957 C C . ALA A 1 122 ? -15.807 -5.746 20.740 1.00 78.94 122 ALA A C 1
ATOM 959 O O . ALA A 1 122 ? -15.579 -5.541 19.547 1.00 78.94 122 ALA A O 1
ATOM 960 N N . SER A 1 123 ? -14.812 -5.925 21.613 1.00 76.81 123 SER A N 1
ATOM 961 C CA . SER A 1 123 ? -13.400 -5.876 21.211 1.00 76.81 123 SER A CA 1
ATOM 962 C C . SER A 1 123 ? -13.012 -7.021 20.271 1.00 76.81 123 SER A C 1
ATOM 964 O O . SER A 1 123 ? -12.229 -6.817 19.337 1.00 76.81 123 SER A O 1
ATOM 966 N N . LEU A 1 124 ? -13.602 -8.208 20.456 1.00 79.31 124 LEU A N 1
ATOM 967 C CA . LEU A 1 124 ? -13.433 -9.342 19.545 1.00 79.31 124 LEU A CA 1
ATOM 968 C C . LEU A 1 124 ? -13.962 -9.015 18.143 1.00 79.31 124 LEU A C 1
ATOM 970 O O . LEU A 1 124 ? -13.273 -9.283 17.156 1.00 79.31 124 LEU A O 1
ATOM 974 N N . GLN A 1 125 ? -15.140 -8.389 18.051 1.00 80.94 125 GLN A N 1
ATOM 975 C CA . GLN A 1 125 ? -15.731 -7.977 16.778 1.00 80.94 125 GLN A CA 1
ATOM 976 C C . GLN A 1 125 ? -14.865 -6.933 16.060 1.00 80.94 125 GLN A C 1
ATOM 978 O O . GLN A 1 125 ? -14.553 -7.107 14.881 1.00 80.94 125 GLN A O 1
ATOM 983 N N . VAL A 1 126 ? -14.412 -5.890 16.762 1.00 81.50 126 VAL A N 1
ATOM 984 C CA . VAL A 1 126 ? -13.529 -4.856 16.188 1.00 81.50 126 VAL A CA 1
ATOM 985 C C . VAL A 1 126 ? -12.218 -5.475 15.684 1.00 81.50 126 VAL A C 1
ATOM 987 O O . VAL A 1 126 ? -11.770 -5.190 14.570 1.00 81.50 126 VAL A O 1
ATOM 990 N N . SER A 1 127 ? -11.622 -6.385 16.461 1.00 82.50 127 SER A N 1
ATOM 991 C CA . SER A 1 127 ? -10.403 -7.102 16.066 1.00 82.50 127 SER A CA 1
ATOM 992 C C . SER A 1 127 ? -10.613 -7.983 14.827 1.00 82.50 127 SER A C 1
ATOM 994 O O . SER A 1 127 ? -9.765 -8.020 13.927 1.00 82.50 127 SER A O 1
ATOM 996 N N . GLN A 1 128 ? -11.768 -8.646 14.726 1.00 85.25 128 GLN A N 1
ATOM 997 C CA . GLN A 1 128 ? -12.135 -9.457 13.568 1.00 85.25 128 GLN A CA 1
ATOM 998 C C . GLN A 1 128 ? -12.318 -8.607 12.303 1.00 85.25 128 GLN A C 1
ATOM 1000 O O . GLN A 1 128 ? -11.778 -8.962 11.253 1.00 85.25 128 GLN A O 1
ATOM 1005 N N . VAL A 1 129 ? -13.019 -7.470 12.396 1.00 88.38 129 VAL A N 1
ATOM 1006 C CA . VAL A 1 129 ? -13.198 -6.534 11.270 1.00 88.38 129 VAL A CA 1
ATOM 1007 C C . VAL A 1 129 ? -11.846 -6.014 10.784 1.00 88.38 129 VAL A C 1
ATOM 1009 O O . VAL A 1 129 ? -11.582 -6.020 9.578 1.00 88.38 129 VAL A O 1
ATOM 1012 N N . LYS A 1 130 ? -10.950 -5.643 11.709 1.00 89.25 130 LYS A N 1
ATOM 1013 C CA . LYS A 1 130 ? -9.582 -5.230 11.373 1.00 89.25 130 LYS A CA 1
ATOM 1014 C C . LYS A 1 130 ? -8.830 -6.325 10.622 1.00 89.25 130 LYS A C 1
ATOM 1016 O O . LYS A 1 130 ? -8.281 -6.067 9.555 1.00 89.25 130 LYS A O 1
ATOM 1021 N N . THR A 1 131 ? -8.826 -7.539 11.166 1.00 89.94 131 THR A N 1
ATOM 1022 C CA . THR A 1 131 ? -8.130 -8.696 10.585 1.00 89.94 131 THR A CA 1
ATOM 1023 C C . THR A 1 131 ? -8.633 -8.984 9.171 1.00 89.94 131 THR A C 1
ATOM 1025 O O . THR A 1 131 ? -7.836 -9.074 8.240 1.00 89.94 131 THR A O 1
ATOM 1028 N N . SER A 1 132 ? -9.956 -9.047 8.986 1.00 91.38 132 SER A N 1
ATOM 1029 C CA . SER A 1 132 ? -10.573 -9.278 7.675 1.00 91.38 132 SER A CA 1
ATOM 1030 C C . SER A 1 132 ? -10.221 -8.179 6.672 1.00 91.38 132 SER A C 1
ATOM 1032 O O . SER A 1 132 ? -9.901 -8.474 5.524 1.00 91.38 132 SER A O 1
ATOM 1034 N N . THR A 1 133 ? -10.239 -6.916 7.104 1.00 93.75 133 THR A N 1
ATOM 1035 C CA . THR A 1 133 ? -9.931 -5.772 6.234 1.00 93.75 133 THR A CA 1
ATOM 1036 C C . THR A 1 133 ? -8.463 -5.765 5.806 1.00 93.75 133 THR A C 1
ATOM 1038 O O . THR A 1 133 ? -8.159 -5.551 4.634 1.00 93.75 133 THR A O 1
ATOM 1041 N N . MET A 1 134 ? -7.542 -6.055 6.730 1.00 93.88 134 MET A N 1
ATOM 1042 C CA . MET A 1 134 ? -6.115 -6.187 6.417 1.00 93.88 134 MET A CA 1
ATOM 1043 C C . MET A 1 134 ? -5.854 -7.355 5.457 1.00 93.88 134 MET A C 1
ATOM 1045 O O . MET A 1 134 ? -5.085 -7.198 4.509 1.00 93.88 134 MET A O 1
ATOM 1049 N N . GLN A 1 135 ? -6.504 -8.508 5.668 1.00 93.44 135 GLN A N 1
ATOM 1050 C CA . GLN A 1 135 ? -6.417 -9.652 4.750 1.00 93.44 135 GLN A CA 1
ATOM 1051 C C . GLN A 1 135 ? -6.909 -9.284 3.348 1.00 93.44 135 GLN A C 1
ATOM 1053 O O . GLN A 1 135 ? -6.242 -9.595 2.369 1.00 93.44 135 GLN A O 1
ATOM 1058 N N . GLU A 1 136 ? -8.047 -8.599 3.241 1.00 95.44 136 GLU A N 1
ATOM 1059 C CA . GLU A 1 136 ? -8.618 -8.163 1.964 1.00 95.44 136 GLU A CA 1
ATOM 1060 C C . GLU A 1 136 ? -7.665 -7.242 1.189 1.00 95.44 136 GLU A C 1
ATOM 1062 O O . GLU A 1 136 ? -7.383 -7.500 0.019 1.00 95.44 136 GLU A O 1
ATOM 1067 N N . MET A 1 137 ? -7.105 -6.217 1.843 1.00 97.06 137 MET A N 1
ATOM 1068 C CA . MET A 1 137 ? -6.148 -5.306 1.202 1.00 97.06 137 MET A CA 1
ATOM 1069 C C . MET A 1 137 ? -4.863 -6.021 0.772 1.00 97.06 137 MET A C 1
ATOM 1071 O O . MET A 1 137 ? -4.358 -5.764 -0.320 1.00 97.06 137 MET A O 1
ATOM 1075 N N . MET A 1 138 ? -4.348 -6.948 1.587 1.00 96.38 138 MET A N 1
ATOM 1076 C CA . MET A 1 138 ? -3.167 -7.736 1.223 1.00 96.38 138 MET A CA 1
ATOM 1077 C C . MET A 1 138 ? -3.436 -8.698 0.068 1.00 96.38 138 MET A C 1
ATOM 1079 O O . MET A 1 138 ? -2.625 -8.766 -0.856 1.00 96.38 138 MET A O 1
ATOM 1083 N N . ARG A 1 139 ? -4.579 -9.397 0.068 1.00 96.69 139 ARG A N 1
ATOM 1084 C CA . ARG A 1 139 ? -5.014 -10.226 -1.066 1.00 96.69 139 ARG A CA 1
ATOM 1085 C C . ARG A 1 139 ? -5.087 -9.397 -2.341 1.00 96.69 139 ARG A C 1
ATOM 1087 O O . ARG A 1 139 ? -4.569 -9.827 -3.370 1.00 96.69 139 ARG A O 1
ATOM 1094 N N . LEU A 1 140 ? -5.678 -8.205 -2.280 1.00 97.81 140 LEU A N 1
ATOM 1095 C CA . LEU A 1 140 ? -5.756 -7.310 -3.431 1.00 97.81 140 LEU A CA 1
ATOM 1096 C C . LEU A 1 140 ? -4.364 -6.873 -3.903 1.00 97.81 140 LEU A C 1
ATOM 1098 O O . LEU A 1 140 ? -4.077 -6.937 -5.095 1.00 97.81 140 LEU A O 1
ATOM 1102 N N . LEU A 1 141 ? -3.465 -6.499 -2.989 1.00 97.62 141 LEU A N 1
ATOM 1103 C CA . LEU A 1 141 ? -2.093 -6.120 -3.330 1.00 97.62 141 LEU A CA 1
ATOM 1104 C C . LEU A 1 141 ? -1.383 -7.223 -4.129 1.00 97.62 141 LEU A C 1
ATOM 1106 O O . LEU A 1 141 ? -0.823 -6.947 -5.190 1.00 97.62 141 LEU A O 1
ATOM 1110 N N . VAL A 1 142 ? -1.439 -8.472 -3.656 1.00 96.44 142 VAL A N 1
ATOM 1111 C CA . VAL A 1 142 ? -0.720 -9.591 -4.290 1.00 96.44 142 VAL A CA 1
ATOM 1112 C C . VAL A 1 142 ? -1.392 -10.113 -5.566 1.00 96.44 142 VAL A C 1
ATOM 1114 O O . VAL A 1 142 ? -0.718 -10.738 -6.382 1.00 96.44 142 VAL A O 1
ATOM 1117 N N . THR A 1 143 ? -2.687 -9.845 -5.771 1.00 96.31 143 THR A N 1
ATOM 1118 C CA . THR A 1 143 ? -3.449 -10.304 -6.953 1.00 96.31 143 THR A CA 1
ATOM 1119 C C . THR A 1 143 ? -3.660 -9.236 -8.025 1.00 96.31 143 THR A C 1
ATOM 1121 O O . THR A 1 143 ? -3.815 -9.586 -9.190 1.00 96.31 143 THR A O 1
ATOM 1124 N N . SER A 1 144 ? -3.608 -7.946 -7.674 1.00 95.81 144 SER A N 1
ATOM 1125 C CA . SER A 1 144 ? -3.837 -6.814 -8.595 1.00 95.81 144 SER A CA 1
ATOM 1126 C C . SER A 1 144 ? -2.859 -6.754 -9.772 1.00 95.81 144 SER A C 1
ATOM 1128 O O . SER A 1 144 ? -3.144 -6.132 -10.793 1.00 95.81 144 SER A O 1
ATOM 1130 N N . GLY A 1 145 ? -1.681 -7.369 -9.633 1.00 94.81 145 GLY A N 1
ATOM 1131 C CA . GLY A 1 145 ? -0.609 -7.280 -10.620 1.00 94.81 145 GLY A CA 1
ATOM 1132 C C . GLY A 1 145 ? 0.236 -6.009 -10.511 1.00 94.81 145 GLY A C 1
ATOM 1133 O O . GLY A 1 145 ? 1.174 -5.864 -11.292 1.00 94.81 145 GLY A O 1
ATOM 1134 N N . VAL A 1 146 ? 0.002 -5.148 -9.510 1.00 96.31 146 VAL A N 1
ATOM 1135 C CA . VAL A 1 146 ? 0.747 -3.888 -9.291 1.00 96.31 146 VAL A CA 1
ATOM 1136 C C . VAL A 1 146 ? 2.271 -4.075 -9.207 1.00 96.31 146 VAL A C 1
ATOM 1138 O O . VAL A 1 146 ? 3.034 -3.179 -9.545 1.00 96.31 146 VAL A O 1
ATOM 1141 N N . SER A 1 147 ? 2.739 -5.276 -8.853 1.00 95.69 147 SER A N 1
ATOM 1142 C CA . SER A 1 147 ? 4.158 -5.667 -8.922 1.00 95.69 147 SER A CA 1
ATOM 1143 C C . SER A 1 147 ? 4.822 -5.458 -10.294 1.00 95.69 147 SER A C 1
ATOM 1145 O O . SER A 1 147 ? 6.044 -5.409 -10.372 1.00 95.69 147 SER A O 1
ATOM 1147 N N . ALA A 1 148 ? 4.042 -5.392 -11.378 1.00 95.00 148 ALA A N 1
ATOM 1148 C CA . ALA A 1 148 ? 4.524 -5.182 -12.742 1.00 95.00 148 ALA A CA 1
ATOM 1149 C C . ALA A 1 148 ? 4.608 -3.696 -13.137 1.00 95.00 148 ALA A C 1
ATOM 1151 O O . ALA A 1 148 ? 4.909 -3.387 -14.290 1.00 95.00 148 ALA A O 1
ATOM 1152 N N . HIS A 1 149 ? 4.329 -2.776 -12.210 1.00 96.25 149 HIS A N 1
ATOM 1153 C CA . HIS A 1 149 ? 4.402 -1.343 -12.461 1.00 96.25 149 HIS A CA 1
ATOM 1154 C C . HIS A 1 149 ? 5.827 -0.919 -12.851 1.00 96.25 149 HIS A C 1
ATOM 1156 O O . HIS A 1 149 ? 6.806 -1.317 -12.224 1.00 96.25 149 HIS A O 1
ATOM 1162 N N . THR A 1 150 ? 5.952 -0.076 -13.875 1.00 93.25 150 THR A N 1
ATOM 1163 C CA . THR A 1 150 ? 7.248 0.322 -14.452 1.00 93.25 150 THR A CA 1
ATOM 1164 C C . THR A 1 150 ? 8.029 1.286 -13.559 1.00 93.25 150 THR A C 1
ATOM 1166 O O . THR A 1 150 ? 9.258 1.260 -13.532 1.00 93.25 150 THR A O 1
ATOM 1169 N N . HIS A 1 151 ? 7.316 2.134 -12.815 1.00 94.94 151 HIS A N 1
ATOM 1170 C CA . HIS A 1 151 ? 7.926 3.128 -11.937 1.00 94.94 151 HIS A CA 1
ATOM 1171 C C . HIS A 1 151 ? 8.641 2.496 -10.718 1.00 94.94 151 HIS A C 1
ATOM 1173 O O . HIS A 1 151 ? 8.028 1.701 -9.991 1.00 94.94 151 HIS A O 1
ATOM 1179 N N . PRO A 1 152 ? 9.908 2.867 -10.432 1.00 93.75 152 PRO A N 1
ATOM 1180 C CA . PRO A 1 152 ? 10.709 2.250 -9.372 1.00 93.75 152 PRO A CA 1
ATOM 1181 C C . PRO A 1 152 ? 10.159 2.498 -7.962 1.00 93.75 152 PRO A C 1
ATOM 1183 O O . PRO A 1 152 ? 10.247 1.595 -7.133 1.00 93.75 152 PRO A O 1
ATOM 1186 N N . ALA A 1 153 ? 9.554 3.662 -7.692 1.00 94.38 153 ALA A N 1
ATOM 1187 C CA . ALA A 1 153 ? 8.966 3.962 -6.380 1.00 94.38 153 ALA A CA 1
ATOM 1188 C C . ALA A 1 153 ? 7.835 2.979 -6.022 1.00 94.38 153 ALA A C 1
ATOM 1190 O O . ALA A 1 153 ? 7.836 2.401 -4.938 1.00 94.38 153 ALA A O 1
ATOM 1191 N N . VAL A 1 154 ? 6.938 2.696 -6.977 1.00 97.06 154 VAL A N 1
ATOM 1192 C CA . VAL A 1 154 ? 5.849 1.719 -6.806 1.00 97.06 154 VAL A CA 1
ATOM 1193 C C . VAL A 1 154 ? 6.412 0.312 -6.609 1.00 97.06 154 VAL A C 1
ATOM 1195 O O . VAL A 1 154 ? 5.997 -0.398 -5.694 1.00 97.06 154 VAL A O 1
ATOM 1198 N N . SER A 1 155 ? 7.389 -0.082 -7.436 1.00 95.94 155 SER A N 1
ATOM 1199 C CA . SER A 1 155 ? 8.039 -1.395 -7.336 1.00 95.94 155 SER A CA 1
ATOM 1200 C C . SER A 1 155 ? 8.674 -1.612 -5.960 1.00 95.94 155 SER A C 1
ATOM 1202 O O . SER A 1 155 ? 8.427 -2.629 -5.313 1.00 95.94 155 SER A O 1
ATOM 1204 N N . LEU A 1 156 ? 9.472 -0.651 -5.485 1.00 96.00 156 LEU A N 1
ATOM 1205 C CA . LEU A 1 156 ? 10.109 -0.713 -4.169 1.00 96.00 156 LEU A CA 1
ATOM 1206 C C . LEU A 1 156 ? 9.066 -0.804 -3.058 1.00 96.00 156 LEU A C 1
ATOM 1208 O O . LEU A 1 156 ? 9.142 -1.710 -2.226 1.00 96.00 156 LEU A O 1
ATOM 1212 N N . GLN A 1 157 ? 8.065 0.075 -3.089 1.00 97.31 157 GLN A N 1
ATOM 1213 C CA . GLN A 1 157 ? 7.038 0.133 -2.059 1.00 97.31 157 GLN A CA 1
ATOM 1214 C C . GLN A 1 157 ? 6.197 -1.151 -2.003 1.00 97.31 157 GLN A C 1
ATOM 1216 O O . GLN A 1 157 ? 5.861 -1.625 -0.916 1.00 97.31 157 GLN A O 1
ATOM 1221 N N . PHE A 1 158 ? 5.928 -1.782 -3.152 1.00 97.88 158 PHE A N 1
ATOM 1222 C CA . PHE A 1 158 ? 5.296 -3.100 -3.221 1.00 97.88 158 PHE A CA 1
ATOM 1223 C C . PHE A 1 158 ? 6.107 -4.165 -2.471 1.00 97.88 158 PHE A C 1
ATOM 1225 O O . PHE A 1 158 ? 5.568 -4.843 -1.592 1.00 97.88 158 PHE A O 1
ATOM 1232 N N . PHE A 1 159 ? 7.403 -4.304 -2.771 1.00 97.56 159 PHE A N 1
ATOM 1233 C CA . PHE A 1 159 ? 8.237 -5.326 -2.131 1.00 97.56 159 PHE A CA 1
ATOM 1234 C C . PHE A 1 159 ? 8.456 -5.055 -0.637 1.00 97.56 159 PHE A C 1
ATOM 1236 O O . PHE A 1 159 ? 8.504 -6.001 0.150 1.00 97.56 159 PHE A O 1
ATOM 1243 N N . GLU A 1 160 ? 8.547 -3.789 -0.229 1.00 96.31 160 GLU A N 1
ATOM 1244 C CA . GLU A 1 160 ? 8.592 -3.394 1.184 1.00 96.31 160 GLU A CA 1
ATOM 1245 C C . GLU A 1 160 ? 7.329 -3.809 1.937 1.00 96.31 160 GLU A C 1
ATOM 1247 O O . GLU A 1 160 ? 7.409 -4.360 3.038 1.00 96.31 160 GLU A O 1
ATOM 1252 N N . CYS A 1 161 ? 6.165 -3.580 1.328 1.00 96.56 161 CYS A N 1
ATOM 1253 C CA . CYS A 1 161 ? 4.868 -3.946 1.884 1.00 96.56 161 CYS A CA 1
ATOM 1254 C C . CYS A 1 161 ? 4.727 -5.466 2.018 1.00 96.56 161 CYS A C 1
ATOM 1256 O O . CYS A 1 161 ? 4.438 -5.972 3.103 1.00 96.56 161 CYS A O 1
ATOM 1258 N N . VAL A 1 162 ? 5.065 -6.216 0.968 1.00 95.69 162 VAL A N 1
ATOM 1259 C CA . VAL A 1 162 ? 5.109 -7.687 0.999 1.00 95.69 162 VAL A CA 1
ATOM 1260 C C . VAL A 1 162 ? 6.024 -8.202 2.112 1.00 95.69 162 VAL A C 1
ATOM 1262 O O . VAL A 1 162 ? 5.654 -9.109 2.854 1.00 95.69 162 VAL A O 1
ATOM 1265 N N . ALA A 1 163 ? 7.210 -7.613 2.258 1.00 94.62 163 ALA A N 1
ATOM 1266 C CA . ALA A 1 163 ? 8.185 -8.041 3.249 1.00 94.62 163 ALA A CA 1
ATOM 1267 C C . ALA A 1 163 ? 7.881 -7.565 4.679 1.00 94.62 163 ALA A C 1
ATOM 1269 O O . ALA A 1 163 ? 8.607 -7.964 5.588 1.00 94.62 163 ALA A O 1
ATOM 1270 N N . ARG A 1 164 ? 6.920 -6.651 4.877 1.00 92.75 164 ARG A N 1
ATOM 1271 C CA . ARG A 1 164 ? 6.393 -6.224 6.191 1.00 92.75 164 ARG A CA 1
ATOM 1272 C C . ARG A 1 164 ? 5.314 -7.165 6.697 1.00 92.75 164 ARG A C 1
ATOM 1274 O O . ARG A 1 164 ? 5.162 -7.380 7.895 1.00 92.75 164 ARG A O 1
ATOM 1281 N N . TYR A 1 165 ? 4.501 -7.632 5.761 1.00 93.00 165 TYR A N 1
ATOM 1282 C CA . TYR A 1 165 ? 3.362 -8.485 6.026 1.00 93.00 165 TYR A CA 1
ATOM 1283 C C . TYR A 1 165 ? 3.702 -9.939 5.734 1.00 93.00 165 TYR A C 1
ATOM 1285 O O . TYR A 1 165 ? 2.844 -10.695 5.296 1.00 93.00 165 TYR A O 1
ATOM 1293 N N . GLU A 1 166 ? 4.932 -10.383 6.003 1.00 90.56 166 GLU A N 1
ATOM 1294 C CA . GLU A 1 166 ? 5.352 -11.747 5.686 1.00 90.56 166 GLU A CA 1
ATOM 1295 C C . GLU A 1 166 ? 4.502 -12.809 6.404 1.00 90.56 166 GLU A C 1
ATOM 1297 O O . GLU A 1 166 ? 4.276 -13.897 5.876 1.00 90.56 166 GLU A O 1
ATOM 1302 N N . LYS A 1 167 ? 3.946 -12.460 7.572 1.00 88.69 167 LYS A N 1
ATOM 1303 C CA . LYS A 1 167 ? 3.009 -13.296 8.339 1.00 88.69 167 LYS A CA 1
ATOM 1304 C C . LYS A 1 167 ? 1.700 -13.585 7.599 1.00 88.69 167 LYS A C 1
ATOM 1306 O O . LYS A 1 167 ? 1.064 -14.592 7.893 1.00 88.69 167 LYS A O 1
ATOM 1311 N N . PHE A 1 168 ? 1.316 -12.759 6.621 1.00 90.81 168 PHE A N 1
ATOM 1312 C CA . PHE A 1 168 ? 0.178 -13.024 5.736 1.00 90.81 168 PHE A CA 1
ATOM 1313 C C . PHE A 1 168 ? 0.350 -14.356 4.996 1.00 90.81 168 PHE A C 1
ATOM 1315 O O . PHE A 1 168 ? -0.583 -15.149 4.910 1.00 90.81 168 PHE A O 1
ATOM 1322 N N . PHE A 1 169 ? 1.568 -14.652 4.537 1.00 89.94 169 PHE A N 1
ATOM 1323 C CA . PHE A 1 169 ? 1.857 -15.861 3.767 1.00 89.94 169 PHE A CA 1
ATOM 1324 C C . PHE A 1 169 ? 1.836 -17.143 4.603 1.00 89.94 169 PHE A C 1
ATOM 1326 O O . PHE A 1 169 ? 1.725 -18.224 4.036 1.00 89.94 169 PHE A O 1
ATOM 1333 N N . ALA A 1 170 ? 1.898 -17.044 5.935 1.00 86.56 170 ALA A N 1
ATOM 1334 C CA . ALA A 1 170 ? 1.654 -18.188 6.812 1.00 86.56 170 ALA A CA 1
ATOM 1335 C C . ALA A 1 170 ? 0.162 -18.565 6.862 1.00 86.56 170 ALA A C 1
ATOM 1337 O O . ALA A 1 170 ? -0.168 -19.730 7.068 1.00 86.56 170 ALA A O 1
ATOM 1338 N N . CYS A 1 171 ? -0.733 -17.591 6.659 1.00 85.94 171 CYS A N 1
ATOM 1339 C CA . CYS A 1 171 ? -2.176 -17.811 6.571 1.00 85.94 171 CYS A CA 1
ATOM 1340 C C . CYS A 1 171 ? -2.614 -18.172 5.143 1.00 85.94 171 CYS A C 1
ATOM 1342 O O . CYS A 1 171 ? -3.538 -18.960 4.969 1.00 85.94 171 CYS A O 1
ATOM 1344 N N . GLU A 1 172 ? -1.955 -17.603 4.130 1.00 89.38 172 GLU A N 1
ATOM 1345 C CA . GLU A 1 172 ? -2.345 -17.715 2.721 1.00 89.38 172 GLU A CA 1
ATOM 1346 C C . GLU A 1 172 ? -1.174 -18.147 1.839 1.00 89.38 172 GLU A C 1
ATOM 1348 O O . GLU A 1 172 ? -0.655 -17.411 0.992 1.00 89.38 172 GLU A O 1
ATOM 1353 N N . VAL A 1 173 ? -0.761 -19.395 2.056 1.00 89.94 173 VAL A N 1
ATOM 1354 C CA . VAL A 1 173 ? 0.387 -20.027 1.393 1.00 89.94 173 VAL A CA 1
ATOM 1355 C C . VAL A 1 173 ? 0.262 -20.069 -0.133 1.00 89.94 173 VAL A C 1
ATOM 1357 O O . VAL A 1 173 ? 1.277 -20.111 -0.828 1.00 89.94 173 VAL A O 1
ATOM 1360 N N . GLN A 1 174 ? -0.957 -20.004 -0.679 1.00 91.25 174 GLN A N 1
ATOM 1361 C CA . GLN A 1 174 ? -1.211 -20.031 -2.120 1.00 91.25 174 GLN A CA 1
ATOM 1362 C C . GLN A 1 174 ? -0.582 -18.850 -2.876 1.00 91.25 174 GLN A C 1
ATOM 1364 O O . GLN A 1 174 ? -0.318 -18.965 -4.070 1.00 91.25 174 GLN A O 1
ATOM 1369 N N . PHE A 1 175 ? -0.303 -17.731 -2.198 1.00 93.62 175 PHE A N 1
ATOM 1370 C CA . PHE A 1 175 ? 0.323 -16.560 -2.819 1.00 93.62 175 PHE A CA 1
ATOM 1371 C C . PHE A 1 175 ? 1.854 -16.594 -2.802 1.00 93.62 175 PHE A C 1
ATOM 1373 O O . PHE A 1 175 ? 2.484 -15.809 -3.515 1.00 93.62 175 PHE A O 1
ATOM 1380 N N . ILE A 1 176 ? 2.468 -17.513 -2.045 1.00 92.62 176 ILE A N 1
ATOM 1381 C CA . ILE A 1 176 ? 3.930 -17.633 -1.946 1.00 92.62 176 ILE A CA 1
ATOM 1382 C C . ILE A 1 176 ? 4.579 -17.803 -3.327 1.00 92.62 176 ILE A C 1
ATOM 1384 O O . ILE A 1 176 ? 5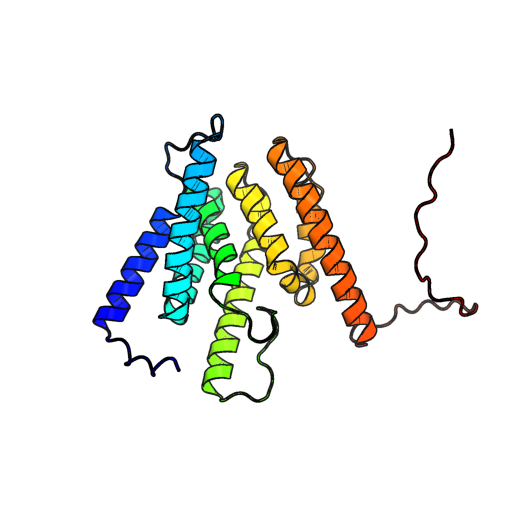.495 -17.035 -3.624 1.00 92.62 176 ILE A O 1
ATOM 1388 N N . PRO A 1 177 ? 4.132 -18.727 -4.206 1.00 93.19 177 PRO A N 1
ATOM 1389 C CA . PRO A 1 177 ? 4.780 -18.920 -5.500 1.00 93.19 177 PRO A CA 1
ATOM 1390 C C . PRO A 1 177 ? 4.783 -17.645 -6.348 1.00 93.19 177 PRO A C 1
ATOM 1392 O O . PRO A 1 177 ? 5.830 -17.264 -6.861 1.00 93.19 177 PRO A O 1
ATOM 1395 N N . GLY A 1 178 ? 3.648 -16.940 -6.425 1.00 94.12 178 GLY A N 1
ATOM 1396 C CA . GLY A 1 178 ? 3.526 -15.710 -7.213 1.00 94.12 178 GLY A CA 1
ATOM 1397 C C . GLY A 1 178 ? 4.447 -14.592 -6.721 1.00 94.12 178 GLY A C 1
ATOM 1398 O O . GLY A 1 178 ? 5.088 -13.913 -7.526 1.00 94.12 178 GLY A O 1
ATOM 1399 N N . ILE A 1 179 ? 4.574 -14.445 -5.401 1.00 94.81 179 ILE A N 1
ATOM 1400 C CA . ILE A 1 179 ? 5.475 -13.464 -4.790 1.00 94.81 179 ILE A CA 1
ATOM 1401 C C . ILE A 1 179 ? 6.941 -13.838 -4.990 1.00 94.81 179 ILE A C 1
ATOM 1403 O O . ILE A 1 179 ? 7.741 -12.973 -5.345 1.00 94.81 179 ILE A O 1
ATOM 1407 N N . LEU A 1 180 ? 7.306 -15.111 -4.825 1.00 93.94 180 LEU A N 1
ATOM 1408 C CA . LEU A 1 180 ? 8.670 -15.562 -5.100 1.00 93.94 180 LEU A CA 1
ATOM 1409 C C . LEU A 1 180 ? 9.032 -15.335 -6.570 1.00 93.94 180 LEU A C 1
ATOM 1411 O O . LEU A 1 180 ? 10.109 -14.816 -6.846 1.00 93.94 180 LEU A O 1
ATOM 1415 N N . THR A 1 181 ? 8.131 -15.626 -7.513 1.00 95.31 181 THR A N 1
ATOM 1416 C CA . THR A 1 181 ? 8.350 -15.306 -8.930 1.00 95.31 181 THR A CA 1
ATOM 1417 C C . THR A 1 181 ? 8.595 -13.812 -9.134 1.00 95.31 181 THR A C 1
ATOM 1419 O O . THR A 1 181 ? 9.562 -13.458 -9.801 1.00 95.31 181 THR A O 1
ATOM 1422 N N . ALA A 1 182 ? 7.798 -12.937 -8.509 1.00 96.12 182 ALA A N 1
ATOM 1423 C CA . ALA A 1 182 ? 7.993 -11.489 -8.602 1.00 96.12 182 ALA A CA 1
ATOM 1424 C C . ALA A 1 182 ? 9.353 -11.024 -8.051 1.00 96.12 182 ALA A C 1
ATOM 1426 O O . ALA A 1 182 ? 9.980 -10.138 -8.625 1.00 96.12 182 ALA A O 1
ATOM 1427 N N . PHE A 1 183 ? 9.849 -11.632 -6.969 1.00 96.19 183 PHE A N 1
ATOM 1428 C CA . PHE A 1 183 ? 11.195 -11.342 -6.461 1.00 96.19 183 PHE A CA 1
ATOM 1429 C C . PHE A 1 183 ? 12.301 -11.807 -7.418 1.00 96.19 183 PHE A C 1
ATOM 1431 O O . PHE A 1 183 ? 13.314 -11.123 -7.555 1.00 96.19 183 PHE A O 1
ATOM 1438 N N . LEU A 1 184 ? 12.139 -12.972 -8.050 1.00 95.81 184 LEU A N 1
ATOM 1439 C CA . LEU A 1 184 ? 13.178 -13.616 -8.863 1.00 95.81 184 LEU A CA 1
ATOM 1440 C C . LEU A 1 184 ? 13.235 -13.109 -10.318 1.00 95.81 184 LEU A C 1
ATOM 1442 O O . LEU A 1 184 ? 14.237 -13.338 -11.001 1.00 95.81 184 LEU A O 1
ATOM 1446 N N . ASP A 1 185 ? 12.182 -12.455 -10.813 1.00 94.88 185 ASP A N 1
ATOM 1447 C CA . ASP A 1 185 ? 12.069 -12.019 -12.208 1.00 94.88 185 ASP A CA 1
ATOM 1448 C C . ASP A 1 185 ? 12.455 -10.541 -12.439 1.00 94.88 185 ASP A C 1
ATOM 1450 O O . ASP A 1 185 ? 13.144 -9.912 -11.628 1.00 94.88 185 ASP A O 1
ATOM 1454 N N . VAL A 1 186 ? 12.073 -10.005 -13.607 1.00 95.50 186 VAL A N 1
ATOM 1455 C CA . VAL A 1 186 ? 12.361 -8.629 -14.053 1.00 95.50 186 VAL A CA 1
ATOM 1456 C C . VAL A 1 186 ? 11.723 -7.552 -13.175 1.00 95.50 186 VAL A C 1
ATOM 1458 O O . VAL A 1 186 ? 12.143 -6.402 -13.239 1.00 95.50 186 VAL A O 1
ATOM 1461 N N . ARG A 1 187 ? 10.738 -7.898 -12.343 1.00 95.38 187 ARG A N 1
ATOM 1462 C CA . ARG A 1 187 ? 10.120 -6.970 -11.392 1.00 95.38 187 ARG A CA 1
ATOM 1463 C C . ARG A 1 187 ? 11.048 -6.719 -10.203 1.00 95.38 187 ARG A C 1
ATOM 1465 O O . ARG A 1 187 ? 11.187 -5.575 -9.777 1.00 95.38 187 ARG A O 1
ATOM 1472 N N . GLY A 1 188 ? 11.720 -7.765 -9.715 1.00 95.00 188 GLY A N 1
ATOM 1473 C CA . GLY A 1 188 ? 12.584 -7.735 -8.533 1.00 95.00 188 GLY A CA 1
ATOM 1474 C C . GLY A 1 188 ? 14.085 -7.744 -8.840 1.00 95.00 188 GLY A C 1
ATOM 1475 O O . GLY A 1 188 ? 14.668 -6.754 -9.281 1.00 95.00 188 GLY A O 1
ATOM 1476 N N . MET A 1 189 ? 14.749 -8.871 -8.581 1.00 94.94 189 MET A N 1
ATOM 1477 C CA . MET A 1 189 ? 16.213 -8.981 -8.638 1.00 94.94 189 MET A CA 1
ATOM 1478 C C . MET A 1 189 ? 16.795 -8.854 -10.049 1.00 94.94 189 MET A C 1
ATOM 1480 O O . MET A 1 189 ? 17.984 -8.575 -10.192 1.00 94.94 189 MET A O 1
ATOM 1484 N N . ARG A 1 190 ? 15.979 -9.019 -11.098 1.00 94.94 190 ARG A N 1
ATOM 1485 C CA . ARG A 1 190 ? 16.393 -8.804 -12.495 1.00 94.94 190 ARG A CA 1
ATOM 1486 C C . ARG A 1 190 ? 15.911 -7.465 -13.060 1.00 94.94 190 ARG A C 1
ATOM 1488 O O . ARG A 1 190 ? 15.954 -7.279 -14.273 1.00 94.94 190 ARG A O 1
ATOM 1495 N N . ASN A 1 191 ? 15.450 -6.549 -12.208 1.00 96.38 191 ASN A N 1
ATOM 1496 C CA . ASN A 1 191 ? 14.971 -5.230 -12.618 1.00 96.38 191 ASN A CA 1
ATOM 1497 C C . ASN A 1 191 ? 16.068 -4.406 -13.307 1.00 96.38 191 ASN A C 1
ATOM 1499 O O . ASN A 1 191 ? 17.247 -4.520 -12.974 1.00 96.38 191 ASN A O 1
ATOM 1503 N N . ALA A 1 192 ? 15.700 -3.557 -14.267 1.00 94.25 192 ALA A N 1
ATOM 1504 C CA . ALA A 1 192 ? 16.644 -2.681 -14.960 1.00 94.25 192 ALA A CA 1
ATOM 1505 C C . ALA A 1 192 ? 17.292 -1.654 -14.012 1.00 94.25 192 ALA A C 1
ATOM 1507 O O . ALA A 1 192 ? 18.483 -1.354 -14.136 1.00 94.25 192 ALA A O 1
ATOM 1508 N N . ASN A 1 193 ? 16.547 -1.176 -13.012 1.00 92.94 193 ASN A N 1
ATOM 1509 C CA . ASN A 1 193 ? 17.027 -0.198 -12.049 1.00 92.94 193 ASN A CA 1
ATOM 1510 C C . ASN A 1 193 ? 17.906 -0.869 -10.963 1.00 92.94 193 ASN A C 1
ATOM 1512 O O . ASN A 1 193 ? 17.425 -1.735 -10.222 1.00 92.94 193 ASN A O 1
ATOM 1516 N N . PRO A 1 194 ? 19.186 -0.470 -10.813 1.00 92.31 194 PRO A N 1
ATOM 1517 C CA . PRO A 1 194 ? 20.095 -1.059 -9.828 1.00 92.31 194 PRO A CA 1
ATOM 1518 C C . PRO A 1 194 ? 19.640 -0.871 -8.376 1.00 92.31 194 PRO A C 1
ATOM 1520 O O . PRO A 1 194 ? 19.860 -1.769 -7.563 1.00 92.31 194 PRO A O 1
ATOM 1523 N N . ARG A 1 195 ? 18.975 0.247 -8.043 1.00 91.38 195 ARG A N 1
ATOM 1524 C CA . ARG A 1 195 ? 18.444 0.490 -6.690 1.00 91.38 195 ARG A CA 1
ATOM 1525 C C . ARG A 1 195 ? 17.372 -0.545 -6.344 1.00 91.38 195 ARG A C 1
ATOM 1527 O O . ARG A 1 195 ? 17.410 -1.133 -5.263 1.00 91.38 195 ARG A O 1
ATOM 1534 N N . VAL A 1 196 ? 16.484 -0.843 -7.299 1.00 94.94 196 VAL A N 1
ATOM 1535 C CA . VAL A 1 196 ? 15.439 -1.869 -7.146 1.00 94.94 196 VAL A CA 1
ATOM 1536 C C . VAL A 1 196 ? 16.056 -3.254 -6.971 1.00 94.94 196 VAL A C 1
ATOM 1538 O O . VAL A 1 196 ? 15.703 -3.953 -6.022 1.00 94.94 196 VAL A O 1
ATOM 1541 N N . ARG A 1 197 ? 17.027 -3.646 -7.808 1.00 96.00 197 ARG A N 1
ATOM 1542 C CA . ARG A 1 197 ? 17.686 -4.963 -7.690 1.00 96.00 197 ARG A CA 1
ATOM 1543 C C . ARG A 1 197 ? 18.331 -5.183 -6.326 1.00 96.00 197 ARG A C 1
ATOM 1545 O O . ARG A 1 197 ? 18.090 -6.204 -5.681 1.00 96.00 197 ARG A O 1
ATOM 1552 N N . SER A 1 198 ? 19.144 -4.228 -5.876 1.00 95.69 198 SER A N 1
ATOM 1553 C CA . SER A 1 198 ? 19.847 -4.332 -4.595 1.00 95.69 198 SER A CA 1
ATOM 1554 C C . SER A 1 198 ? 18.866 -4.426 -3.428 1.00 95.69 198 SER A C 1
ATOM 1556 O O . SER A 1 198 ? 19.014 -5.284 -2.554 1.00 95.69 198 SER A O 1
ATOM 1558 N N . ARG 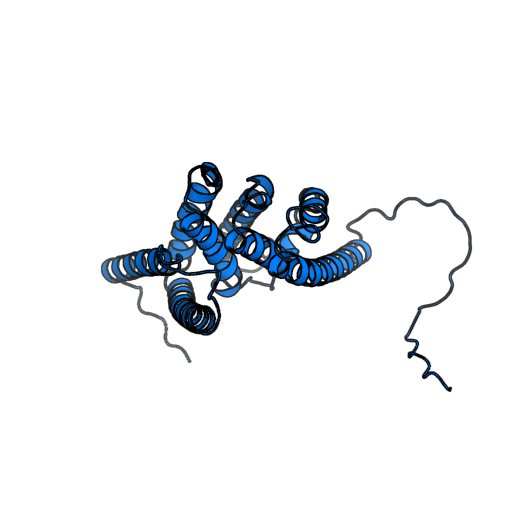A 1 199 ? 17.817 -3.592 -3.432 1.00 95.56 199 ARG A N 1
ATOM 1559 C CA . ARG A 1 199 ? 16.832 -3.582 -2.349 1.00 95.56 199 ARG A CA 1
ATOM 1560 C C . ARG A 1 199 ? 15.980 -4.847 -2.322 1.00 95.56 199 ARG A C 1
ATOM 1562 O O . ARG A 1 199 ? 15.802 -5.441 -1.261 1.00 95.56 199 ARG A O 1
ATOM 1569 N N . THR A 1 200 ? 15.501 -5.297 -3.476 1.00 96.31 200 THR A N 1
ATOM 1570 C CA . THR A 1 200 ? 14.680 -6.512 -3.580 1.00 96.31 200 THR A CA 1
ATOM 1571 C C . THR A 1 200 ? 15.461 -7.768 -3.210 1.00 96.31 200 THR A C 1
ATOM 1573 O O . THR A 1 200 ? 14.903 -8.636 -2.545 1.00 96.31 200 THR A O 1
ATOM 1576 N N . SER A 1 201 ? 16.762 -7.832 -3.513 1.00 94.62 201 SER A N 1
ATOM 1577 C CA . SER A 1 201 ? 17.646 -8.924 -3.072 1.00 94.62 201 SER A CA 1
ATOM 1578 C C . SER A 1 201 ? 17.723 -9.022 -1.542 1.00 94.62 201 SER A C 1
ATOM 1580 O O . SER A 1 201 ? 17.611 -10.107 -0.965 1.00 94.62 201 SER A O 1
ATOM 1582 N N . TYR A 1 202 ? 17.857 -7.878 -0.862 1.00 95.06 202 TYR A N 1
ATOM 1583 C CA . TYR A 1 202 ? 17.830 -7.816 0.601 1.00 95.06 202 TYR A CA 1
ATOM 1584 C C . TYR A 1 202 ? 16.469 -8.253 1.165 1.00 95.06 202 TYR A C 1
ATOM 1586 O O . TYR A 1 202 ? 16.416 -9.118 2.044 1.00 95.06 202 TYR A O 1
ATOM 1594 N N . LEU A 1 203 ? 15.371 -7.704 0.639 1.00 95.44 203 LEU A N 1
ATOM 1595 C CA . LEU A 1 203 ? 14.015 -8.032 1.090 1.00 95.44 203 LEU A CA 1
ATOM 1596 C C . LEU A 1 203 ? 13.677 -9.511 0.865 1.00 95.44 203 LEU A C 1
ATOM 1598 O O . LEU A 1 203 ? 13.111 -10.146 1.754 1.00 95.44 203 LEU A O 1
ATOM 1602 N N . PHE A 1 204 ? 14.107 -10.090 -0.257 1.00 94.94 204 PHE A N 1
ATOM 1603 C CA . PHE A 1 204 ? 13.973 -11.518 -0.536 1.00 94.94 204 PHE A CA 1
ATOM 1604 C C . PHE A 1 204 ? 14.639 -12.365 0.553 1.00 94.94 204 PHE A C 1
ATOM 1606 O O . PHE A 1 204 ? 14.020 -13.281 1.095 1.00 94.94 204 PHE A O 1
ATOM 1613 N N . SER A 1 205 ? 15.872 -12.020 0.945 1.00 92.38 205 SER A N 1
ATOM 1614 C CA . SER A 1 205 ? 16.579 -12.732 2.018 1.00 92.38 205 SER A CA 1
ATOM 1615 C C . SER A 1 205 ? 15.830 -12.675 3.359 1.00 92.38 205 SER A C 1
ATOM 1617 O O . SER A 1 205 ? 15.827 -13.657 4.106 1.00 92.38 205 SER A O 1
ATOM 1619 N N . ARG A 1 206 ? 15.150 -11.552 3.644 1.00 90.25 206 ARG A N 1
ATOM 1620 C CA . ARG A 1 206 ? 14.320 -11.367 4.842 1.00 90.25 206 ARG A CA 1
ATOM 1621 C C . ARG A 1 206 ? 13.077 -12.254 4.789 1.00 90.25 206 ARG A C 1
ATOM 1623 O O . ARG A 1 206 ? 12.848 -13.018 5.721 1.00 90.25 206 ARG A O 1
ATOM 1630 N N . VAL A 1 207 ? 12.334 -12.213 3.682 1.00 88.88 207 VAL A N 1
ATOM 1631 C CA . VAL A 1 207 ? 11.109 -13.006 3.486 1.00 88.88 207 VAL A CA 1
ATOM 1632 C C . VAL A 1 207 ? 11.400 -14.506 3.550 1.00 88.88 207 VAL A C 1
ATOM 1634 O O . VAL A 1 207 ? 10.723 -15.229 4.275 1.00 88.88 207 VAL A O 1
ATOM 1637 N N . VAL A 1 208 ? 12.443 -14.985 2.864 1.00 88.62 208 VAL A N 1
ATOM 1638 C CA . VAL A 1 208 ? 12.816 -16.412 2.872 1.00 88.62 208 VAL A CA 1
ATOM 1639 C C . VAL A 1 208 ? 13.167 -16.897 4.278 1.00 88.62 208 VAL A C 1
ATOM 1641 O O . VAL A 1 208 ? 12.805 -18.017 4.640 1.00 88.62 208 VAL A O 1
ATOM 1644 N N . ARG A 1 209 ? 13.852 -16.077 5.086 1.00 86.38 209 ARG A N 1
ATOM 1645 C CA . ARG A 1 209 ? 14.151 -16.421 6.483 1.00 86.38 209 ARG A CA 1
ATOM 1646 C C . ARG A 1 209 ? 12.862 -16.579 7.293 1.00 86.38 209 ARG A C 1
ATOM 1648 O O . ARG A 1 209 ? 12.668 -17.620 7.911 1.00 86.38 209 ARG A O 1
ATOM 1655 N N . CYS A 1 210 ? 11.949 -15.616 7.198 1.00 81.62 210 CYS A N 1
ATOM 1656 C CA . CYS A 1 210 ? 10.684 -15.660 7.930 1.00 81.62 210 CYS A CA 1
ATOM 1657 C C . CYS A 1 210 ? 9.773 -16.821 7.498 1.00 81.62 210 CYS A C 1
ATOM 1659 O O . CYS A 1 210 ? 9.125 -17.442 8.342 1.00 81.62 210 CYS A O 1
ATOM 1661 N N . LEU A 1 211 ? 9.736 -17.153 6.202 1.00 80.12 211 LEU A N 1
ATOM 1662 C CA . LEU A 1 211 ? 8.967 -18.295 5.697 1.00 80.12 211 LEU A CA 1
ATOM 1663 C C . LEU A 1 211 ? 9.520 -19.624 6.222 1.00 80.12 211 LEU A C 1
ATOM 1665 O O . LEU A 1 211 ? 8.742 -20.484 6.629 1.00 80.12 211 LEU A O 1
ATOM 1669 N N . LYS A 1 212 ? 10.849 -19.786 6.266 1.00 77.56 212 LYS A N 1
ATOM 1670 C CA . LYS A 1 212 ? 11.486 -20.973 6.860 1.00 77.56 212 LYS A CA 1
ATOM 1671 C C . LYS A 1 212 ? 11.122 -21.118 8.333 1.00 77.56 212 LYS A C 1
ATOM 1673 O O . LYS A 1 212 ? 10.707 -22.197 8.746 1.00 77.56 212 LYS A O 1
ATOM 1678 N N . ASP A 1 213 ? 11.216 -20.037 9.098 1.00 72.50 213 ASP A N 1
ATOM 1679 C CA . ASP A 1 213 ? 10.890 -20.053 10.525 1.00 72.50 213 ASP A CA 1
ATOM 1680 C C . ASP A 1 213 ? 9.406 -20.388 10.758 1.00 72.50 213 ASP A C 1
ATOM 1682 O O . ASP A 1 213 ? 9.081 -21.199 11.626 1.00 72.50 213 ASP A O 1
ATOM 1686 N N . SER A 1 214 ? 8.513 -19.852 9.920 1.00 66.50 214 SER A N 1
ATOM 1687 C CA . SER A 1 214 ? 7.067 -20.107 9.986 1.00 66.50 214 SER A CA 1
ATOM 1688 C C . SER A 1 214 ? 6.707 -21.552 9.613 1.00 66.50 214 SER A C 1
ATOM 1690 O O . SER A 1 214 ? 5.938 -22.202 10.321 1.00 66.50 214 SER A O 1
ATOM 1692 N N . HIS A 1 215 ? 7.302 -22.103 8.548 1.00 60.44 215 HIS A N 1
ATOM 1693 C CA . HIS A 1 215 ? 7.115 -23.508 8.165 1.00 60.44 215 HIS A CA 1
ATOM 1694 C C . HIS A 1 215 ? 7.661 -24.475 9.223 1.00 60.44 215 HIS A C 1
ATOM 1696 O O . HIS A 1 215 ? 7.011 -25.474 9.538 1.00 60.44 215 HIS A O 1
ATOM 1702 N N . CYS A 1 216 ? 8.816 -24.169 9.820 1.00 52.41 216 CYS A N 1
ATOM 1703 C CA . CYS A 1 216 ? 9.370 -24.946 10.927 1.00 52.41 216 CYS A CA 1
ATOM 1704 C C . CYS A 1 216 ? 8.443 -24.939 12.153 1.00 52.41 216 CYS A C 1
ATOM 1706 O O . CYS A 1 216 ? 8.296 -25.968 12.813 1.00 52.41 216 CYS A O 1
ATOM 1708 N N . GLN A 1 217 ? 7.783 -23.815 12.449 1.00 54.31 217 GLN A N 1
ATOM 1709 C CA . GLN A 1 217 ? 6.803 -23.720 13.535 1.00 54.31 217 GLN A CA 1
ATOM 1710 C C . GLN A 1 217 ? 5.522 -24.514 13.240 1.00 54.31 217 GLN A C 1
ATOM 1712 O O . GLN A 1 217 ? 5.049 -25.232 14.117 1.00 54.31 217 GLN A O 1
ATOM 1717 N N . LEU A 1 218 ? 5.003 -24.466 12.009 1.00 54.03 218 LEU A N 1
ATOM 1718 C CA . LEU A 1 218 ? 3.811 -25.223 11.597 1.00 54.03 218 LEU A CA 1
ATOM 1719 C C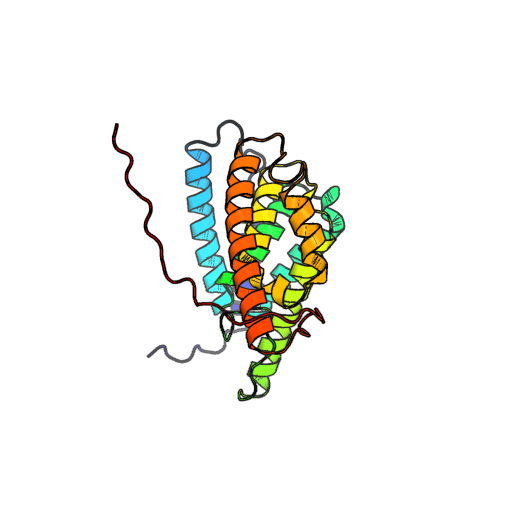 . LEU A 1 218 ? 4.039 -26.743 11.598 1.00 54.03 218 LEU A C 1
ATOM 1721 O O . LEU A 1 218 ? 3.177 -27.490 12.062 1.00 54.03 218 LEU A O 1
ATOM 1725 N N . HIS A 1 219 ? 5.212 -27.207 11.148 1.00 50.84 219 HIS A N 1
ATOM 1726 C CA . HIS A 1 219 ? 5.587 -28.623 11.232 1.00 50.84 219 HIS A CA 1
ATOM 1727 C C . HIS A 1 219 ? 5.739 -29.077 12.694 1.00 50.84 219 HIS A C 1
ATOM 1729 O O . HIS A 1 219 ? 5.326 -30.175 13.059 1.00 50.84 219 HIS A O 1
ATOM 1735 N N . ARG A 1 220 ? 6.283 -28.217 13.566 1.00 46.06 220 ARG A N 1
ATOM 1736 C CA . ARG A 1 220 ? 6.418 -28.498 15.006 1.00 46.06 220 ARG A CA 1
ATOM 1737 C C . ARG A 1 220 ? 5.076 -28.473 15.751 1.00 46.06 220 ARG A C 1
ATOM 1739 O O . ARG A 1 220 ? 4.947 -29.155 16.760 1.00 46.06 220 ARG A O 1
ATOM 1746 N N . ALA A 1 221 ? 4.094 -27.728 15.244 1.00 50.09 221 ALA A N 1
ATOM 1747 C CA . ALA A 1 221 ? 2.721 -27.675 15.748 1.00 50.09 221 ALA A CA 1
ATOM 1748 C C . ALA A 1 221 ? 1.804 -28.781 15.180 1.00 50.09 221 ALA A C 1
ATOM 1750 O O . ALA A 1 221 ? 0.626 -28.820 15.521 1.00 50.09 221 ALA A O 1
ATOM 1751 N N . GLY A 1 222 ? 2.316 -29.674 14.318 1.00 42.97 222 GLY A N 1
ATOM 1752 C CA . GLY A 1 222 ? 1.560 -30.809 13.769 1.00 42.97 222 GLY A CA 1
ATOM 1753 C C . GLY A 1 222 ? 0.477 -30.440 12.745 1.00 42.97 222 GLY A C 1
ATOM 1754 O O . GLY A 1 222 ? -0.378 -31.265 12.444 1.00 42.97 222 GLY A O 1
ATOM 1755 N N . LEU A 1 223 ? 0.501 -29.216 12.206 1.00 48.19 223 LEU A N 1
ATOM 1756 C CA . LEU A 1 223 ? -0.523 -28.683 11.291 1.00 48.19 223 LEU A CA 1
ATOM 1757 C C . LEU A 1 223 ? -0.213 -28.926 9.802 1.00 48.19 223 LEU A C 1
ATOM 1759 O O . LEU A 1 223 ? -1.001 -28.551 8.938 1.00 48.19 223 LEU A O 1
ATOM 1763 N N . VAL A 1 224 ? 0.920 -29.562 9.493 1.00 44.31 224 VAL A N 1
ATOM 1764 C CA . VAL A 1 224 ? 1.287 -30.013 8.143 1.00 44.31 224 VAL A CA 1
ATOM 1765 C C . VAL A 1 224 ? 1.588 -31.509 8.226 1.00 44.31 224 VAL A C 1
ATOM 1767 O O . VAL A 1 224 ? 2.396 -31.894 9.075 1.00 44.31 224 VAL A O 1
ATOM 1770 N N . PRO A 1 225 ? 0.968 -32.368 7.394 1.00 40.47 225 PRO A N 1
ATOM 1771 C CA . PRO A 1 225 ? 1.270 -33.790 7.415 1.00 40.47 225 PRO A CA 1
ATOM 1772 C C . PRO A 1 225 ? 2.748 -33.992 7.081 1.00 40.47 225 PRO A C 1
ATOM 1774 O O . PRO A 1 225 ? 3.241 -33.481 6.073 1.00 40.47 225 PRO A O 1
ATOM 1777 N N . ALA A 1 226 ? 3.453 -34.724 7.948 1.00 47.75 226 ALA A N 1
ATOM 1778 C CA . ALA A 1 226 ? 4.795 -35.204 7.663 1.00 47.75 226 ALA A CA 1
ATOM 1779 C C . ALA A 1 226 ? 4.733 -35.939 6.322 1.00 47.75 226 ALA A C 1
ATOM 1781 O O . ALA A 1 226 ? 4.011 -36.929 6.194 1.00 47.75 226 ALA A O 1
ATOM 1782 N N . GLY A 1 227 ? 5.423 -35.411 5.310 1.00 44.88 227 GLY A N 1
ATOM 1783 C CA . GLY A 1 227 ? 5.485 -36.047 4.003 1.00 44.88 227 GLY A CA 1
ATOM 1784 C C . GLY A 1 227 ? 5.913 -37.496 4.192 1.00 44.88 227 GLY A C 1
ATOM 1785 O O . GLY A 1 227 ? 6.966 -37.760 4.775 1.00 44.88 227 GLY A O 1
ATOM 1786 N N . THR A 1 228 ? 5.063 -38.422 3.755 1.00 41.19 228 THR A N 1
ATOM 1787 C CA . THR A 1 228 ? 5.286 -39.861 3.834 1.00 41.19 228 THR A CA 1
ATOM 1788 C C . THR A 1 228 ? 6.527 -40.204 3.014 1.00 41.19 228 THR A C 1
ATOM 1790 O O . THR A 1 228 ? 6.449 -40.476 1.821 1.00 41.19 228 THR A O 1
ATOM 1793 N N . SER A 1 229 ? 7.698 -40.164 3.643 1.00 38.03 229 SER A N 1
ATOM 1794 C CA . SER A 1 229 ? 8.895 -40.816 3.131 1.00 38.03 229 SER A CA 1
ATOM 1795 C C . SER A 1 229 ? 9.068 -42.104 3.921 1.00 38.03 229 SER A C 1
ATOM 1797 O O . SER A 1 229 ? 9.581 -42.143 5.036 1.00 38.03 229 SER A O 1
ATOM 1799 N N . ALA A 1 230 ? 8.552 -43.182 3.332 1.00 40.56 230 ALA A N 1
ATOM 1800 C CA . ALA A 1 230 ? 9.026 -44.517 3.632 1.00 40.56 230 ALA A CA 1
ATOM 1801 C C . ALA A 1 230 ? 10.522 -44.555 3.284 1.00 40.56 230 ALA A C 1
ATOM 1803 O O . ALA A 1 230 ? 10.905 -44.395 2.128 1.00 40.56 230 ALA A O 1
ATOM 1804 N N . GLY A 1 231 ? 11.359 -44.694 4.305 1.00 34.44 231 GLY A N 1
ATOM 1805 C CA . GLY A 1 231 ? 12.809 -44.696 4.176 1.00 34.44 231 GLY A CA 1
ATOM 1806 C C . GLY A 1 231 ? 13.442 -44.961 5.531 1.00 34.44 231 GLY A C 1
ATOM 1807 O O . GLY A 1 231 ? 13.840 -44.049 6.242 1.00 34.44 231 GLY A O 1
ATOM 1808 N N . THR A 1 232 ? 13.463 -46.230 5.915 1.00 40.00 232 THR A N 1
ATOM 1809 C CA . THR A 1 232 ? 14.179 -46.766 7.075 1.00 40.00 232 THR A CA 1
ATOM 1810 C C . THR A 1 232 ? 15.639 -46.302 7.107 1.00 40.00 232 THR A C 1
ATOM 1812 O O . THR A 1 232 ? 16.367 -46.569 6.152 1.00 40.00 232 THR A O 1
ATOM 1815 N N . GLY A 1 233 ? 16.097 -45.696 8.212 1.00 33.50 233 GLY A N 1
ATOM 1816 C CA . GLY A 1 233 ? 17.537 -45.530 8.455 1.00 33.50 233 GLY A CA 1
ATOM 1817 C C . GLY A 1 233 ? 17.956 -44.444 9.450 1.00 33.50 233 GLY A C 1
ATOM 1818 O O . GLY A 1 233 ? 18.428 -43.399 9.033 1.00 33.50 233 GLY A O 1
ATOM 1819 N N . THR A 1 234 ? 17.883 -44.762 10.750 1.00 32.94 234 THR A N 1
ATOM 1820 C CA . THR A 1 234 ? 18.683 -44.231 11.889 1.00 32.94 234 THR A CA 1
ATOM 1821 C C . THR A 1 234 ? 18.677 -42.723 12.239 1.00 32.94 234 THR A C 1
ATOM 1823 O O . THR A 1 234 ? 18.881 -41.875 11.377 1.00 32.94 234 THR A O 1
ATOM 1826 N N . PRO A 1 235 ? 18.549 -42.358 13.536 1.00 35.59 235 PRO A N 1
ATOM 1827 C CA . PRO A 1 235 ? 18.587 -40.971 13.989 1.00 35.59 235 PRO A CA 1
ATOM 1828 C C . PRO A 1 235 ? 20.022 -40.517 14.296 1.00 35.59 235 PRO A C 1
ATOM 1830 O O . PRO A 1 235 ? 20.667 -41.052 15.198 1.00 35.59 235 PRO A O 1
ATOM 1833 N N . THR A 1 236 ? 20.509 -39.480 13.612 1.00 34.38 236 THR A N 1
ATOM 1834 C CA . THR A 1 236 ? 21.759 -38.798 13.981 1.00 34.38 236 THR A CA 1
ATOM 1835 C C . THR A 1 236 ? 21.593 -37.281 14.067 1.00 34.38 236 THR A C 1
ATOM 1837 O O . THR A 1 236 ? 21.455 -36.575 13.077 1.00 34.38 236 THR A O 1
ATOM 1840 N N . ALA A 1 237 ? 21.690 -36.831 15.319 1.00 33.44 237 ALA A N 1
ATOM 1841 C CA . ALA A 1 237 ? 22.365 -35.630 15.802 1.00 33.44 237 ALA A CA 1
ATOM 1842 C C . ALA A 1 237 ? 21.866 -34.238 15.367 1.00 33.44 237 ALA A C 1
ATOM 1844 O O . ALA A 1 237 ? 22.050 -33.770 14.247 1.00 33.44 237 ALA A O 1
ATOM 1845 N N . CYS A 1 238 ? 21.382 -33.517 16.384 1.00 32.03 238 CYS A N 1
ATOM 1846 C CA . CYS A 1 238 ? 21.362 -32.064 16.499 1.00 32.03 238 CYS A CA 1
ATOM 1847 C C . CYS A 1 238 ? 22.645 -31.419 15.946 1.00 32.03 238 CYS A C 1
ATOM 1849 O O . CYS A 1 238 ? 23.727 -31.613 16.501 1.00 32.03 238 CYS A O 1
ATOM 1851 N N . TRP A 1 239 ? 22.523 -30.577 14.920 1.00 31.47 239 TRP A N 1
ATOM 1852 C CA . TRP A 1 239 ? 23.611 -29.693 14.506 1.00 31.47 239 TRP A CA 1
ATOM 1853 C C . TRP A 1 239 ? 23.548 -28.380 15.283 1.00 31.47 239 TRP A C 1
ATOM 1855 O O . TRP A 1 239 ? 22.908 -27.408 14.885 1.00 31.47 239 TRP A O 1
ATOM 1865 N N . GLY A 1 240 ? 24.227 -28.393 16.430 1.00 30.89 240 GLY A N 1
ATOM 1866 C CA . GLY A 1 240 ? 24.735 -27.199 17.088 1.00 30.89 240 GLY A CA 1
ATOM 1867 C C . GLY A 1 240 ? 25.956 -26.634 16.351 1.00 30.89 240 GLY A C 1
ATOM 1868 O O . GLY A 1 240 ? 26.697 -27.357 15.688 1.00 30.89 240 GLY A O 1
ATOM 1869 N N . GLY A 1 241 ? 26.109 -25.316 16.480 1.00 35.22 241 GLY A N 1
ATOM 1870 C CA . GLY A 1 241 ? 27.110 -24.425 15.891 1.00 35.22 241 GLY A CA 1
ATOM 1871 C C . GLY A 1 241 ? 28.440 -25.008 15.409 1.00 35.22 241 GLY A C 1
ATOM 1872 O O . GLY A 1 241 ? 29.158 -25.682 16.145 1.00 35.22 241 GLY A O 1
ATOM 1873 N N . LYS A 1 242 ? 28.854 -24.574 14.211 1.00 35.00 242 LYS A N 1
ATOM 1874 C CA . LYS A 1 242 ? 30.271 -24.497 13.840 1.00 35.00 242 LYS A CA 1
ATOM 1875 C C . LYS A 1 242 ? 30.620 -23.140 13.229 1.00 35.00 242 LYS A C 1
ATOM 1877 O O . LYS A 1 242 ? 30.256 -22.801 12.111 1.00 35.00 242 LYS A O 1
ATOM 1882 N N . ARG A 1 243 ? 31.317 -22.388 14.078 1.00 31.72 243 ARG A N 1
ATOM 1883 C CA . ARG A 1 243 ? 32.396 -21.422 13.850 1.00 31.72 243 ARG A CA 1
ATOM 1884 C C . ARG A 1 243 ? 33.069 -21.550 12.471 1.00 31.72 243 ARG A C 1
ATOM 1886 O O . ARG A 1 243 ? 33.514 -22.636 12.111 1.00 31.72 243 ARG A O 1
ATOM 1893 N N . TRP A 1 244 ? 33.191 -20.429 11.761 1.00 36.03 244 TRP A N 1
ATOM 1894 C CA . TRP A 1 244 ? 34.065 -20.286 10.592 1.00 36.03 244 TRP A CA 1
ATOM 1895 C C . TRP A 1 244 ? 35.531 -20.546 10.987 1.00 36.03 244 TRP A C 1
ATOM 1897 O O . TRP A 1 244 ? 35.971 -20.000 12.005 1.00 36.03 244 TRP A O 1
ATOM 1907 N N . PRO A 1 245 ? 36.302 -21.345 10.229 1.00 36.28 245 PRO A N 1
ATOM 1908 C CA . PRO A 1 245 ? 37.746 -21.381 10.376 1.00 36.28 245 PRO A CA 1
ATOM 1909 C C . PRO A 1 245 ? 38.368 -20.140 9.729 1.00 36.28 245 PRO A C 1
ATOM 1911 O O . PRO A 1 245 ? 38.043 -19.782 8.599 1.00 36.28 245 PRO A O 1
ATOM 1914 N N . ALA A 1 246 ? 39.250 -19.493 10.490 1.00 36.41 246 ALA A N 1
ATOM 1915 C CA . ALA A 1 246 ? 40.181 -18.491 10.001 1.00 36.41 246 ALA A CA 1
ATOM 1916 C C . ALA A 1 246 ? 41.171 -19.140 9.026 1.00 36.41 246 ALA A C 1
ATOM 1918 O O . ALA A 1 246 ? 41.665 -20.241 9.278 1.00 36.41 246 ALA A O 1
ATOM 1919 N N . ASP A 1 247 ? 41.433 -18.438 7.933 1.00 41.97 247 ASP A N 1
ATOM 1920 C CA . ASP A 1 247 ? 42.386 -18.807 6.896 1.00 41.97 247 ASP A CA 1
ATOM 1921 C C . ASP A 1 247 ? 43.820 -18.466 7.341 1.00 41.97 247 ASP A C 1
ATOM 1923 O O . ASP A 1 247 ? 44.047 -17.355 7.833 1.00 41.97 247 ASP A O 1
ATOM 1927 N N . PRO A 1 248 ? 44.798 -19.378 7.198 1.00 47.84 248 PRO A N 1
ATOM 1928 C CA . PRO A 1 248 ? 46.203 -19.029 7.244 1.00 47.84 248 PRO A CA 1
ATOM 1929 C C . PRO A 1 248 ? 46.883 -19.352 5.906 1.00 47.84 248 PRO A C 1
ATOM 1931 O O . PRO A 1 248 ? 47.407 -20.459 5.730 1.00 47.84 248 PRO A O 1
ATOM 1934 N N . ARG A 1 249 ? 46.955 -18.364 5.008 1.00 37.59 249 ARG A N 1
ATOM 1935 C CA . ARG A 1 249 ? 48.208 -17.854 4.415 1.00 37.59 249 ARG A CA 1
ATOM 1936 C C . A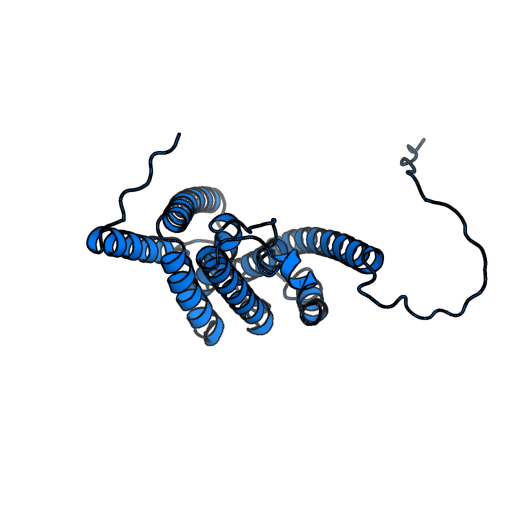RG A 1 249 ? 47.968 -16.757 3.387 1.00 37.59 249 ARG A C 1
ATOM 1938 O O . ARG A 1 249 ? 47.092 -16.940 2.522 1.00 37.59 249 ARG A O 1
#

pLDDT: mean 82.37, std 20.11, range [30.89, 98.0]

Radius of gyration: 21.67 Å; chains: 1; bounding box: 67×65×50 Å

InterPro domains:
  IPR011989 Armadillo-like helical [G3DSA:1.25.10.10] (1-220)
  IPR016024 Armadillo-type fold [SSF48371] (13-212)
  IPR040017 Exportin-T [PTHR15952] (2-213)
  IPR045546 Exportin-T, C-terminal domain [PF19282] (3-213)

Organism: Scylla paramamosain (NCBI:txid85552)

Secondary structure (DSSP, 8-state):
----PPPPPHHHHHHHHHHHHHHHHHHSPPTT--GGGHHHHHHHHHHHHHHHHHHHHHHHHHSHHHHHHHHHHHHHHHHHTTTTS-HHHHHHHHHHHHHHHHHS--TTS-TTSPPPTTS-HHHHHHHHHHHHHHHHHHHHHHHS-GGG-SSHHHHHHHHHHHHH-TTHHHH-GGGHHHHHHHHHSTTTTT-SSHHHHHHHHHHHHHHHHHHHHHHHHHHHTT-S-------------------PPPP--

=== Feature glossary ===
The record interleaves many kinds of information about one protein. Here is each kind framed as the question it answers.

Q: What does the local fold look like, residue by residue?
A: A 3Di character summarizes, for each residue, the relative orientation of the Cα frame of its nearest spatial neighbor. Because it encodes fold topology rather than chemistry, 3Di alignments detect remote structural similarity that sequence alignment misses.

Q: Which residues are in helices, strands, or loops?
A: Secondary structure is the local, repeating backbone conformation. DSSP classifies it into eight states by reading the hydrogen-bond network: three helix types (H, G, I), two β types (E, B), two non-regular types (T, S), and unstructured coil (-).

Q: How big and how compact is the whole molecule?
A: Three whole-structure scalars: the radius of gyration (RMS distance of Cα from centroid, in Å), the count of Cα–Cα contacts (pairs closer than 8 Å and separated by more than four residues in sequence — i.e. tertiary, not local, contacts), and the bounding-box dimensions. Together they distinguish compact globular folds from extended fibres or disordered chains.

Q: How confident is the AlphaFold model at each residue?
A: For AlphaFold models, the B-factor field carries pLDDT — the model's own estimate of local accuracy on a 0–100 scale. Regions with pLDDT<50 should be treated as essentially unmodeled; they often correspond to intrinsically disordered segments.

Q: What family and function is it annotated with?
A: Functional annotations link the protein to curated databases. InterPro entries identify conserved domains and families by matching the sequence against member-database signatures (Pfam, PROSITE, CDD, …). Gene Ontology (GO) terms describe molecular function, biological process, and cellular component in a controlled vocabulary. CATH places the structure in a hierarchical fold classification (Class/Architecture/Topology/Homologous-superfamily). The organism is the source species.

Q: What known structures does this most resemble?
A: Nearest PDB neighbors are the top structural matches found by Foldseek when searching this structure against the entire Protein Data Bank. Each hit reports a TM-score (0 to 1; >0.5 almost always implies the same fold) and an E-value. These are *structural* homologs — they may share no detectable sequence similarity.

Q: Which residues are buried vs exposed?
A: Solvent-accessible surface area (SASA) is the area in Å² traced out by the centre of a 1.4 Å probe sphere (a water molecule) rolled over the protein's van der Waals surface (Shrake–Rupley / Lee–Richards construction). Buried residues have near-zero SASA; fully exposed residues can exceed 200 Å². The total SASA scales roughly with the number of surface residues.

Q: What are the backbone torsion angles?
A: φ (phi) and ψ (psi) are the two rotatable backbone dihedrals per residue: φ is the C(i-1)–N–Cα–C torsion, ψ is the N–Cα–C–N(i+1) torsion, both in degrees on (−180°, 180°]. α-helical residues cluster near (−60°, −45°); β-strand residues near (−120°, +130°). A Ramachandran plot is simply a scatter of (φ, ψ) for every residue.

Q: Are the domains correctly placed relative to each other?
A: Predicted aligned error is AlphaFold's pairwise confidence. Unlike pLDDT (per-residue), PAE is per-residue-pair and captures whether two parts of the structure are correctly placed relative to each other. Units are ångströms of expected positional error.

Q: What if only a Cα trace is available?
A: P-SEA three-state annotation labels each residue as helix, strand, or coil based purely on the geometry of the Cα trace. It serves as a fallback when the full backbone (and thus DSSP) is unavailable.

Q: What is the amino-acid chain?
A: This is the polypeptide sequence — one letter per residue, N-terminus first. Length ranges from a few dozen residues for small domains to over a thousand for large multi-domain proteins.

Q: What do the rendered images show?
A: The six renders are orthographic views along the three Cartesian axes in both directions. Representation (cartoon, sticks, or surface) and color scheme (sequence-rainbow or by-chain) vary across proteins so the training set covers all the common visualization conventions.

Q: What do the diagnostic plots show?
A: Plot images: a contact map (which residues are close in 3D, as an N×N binary image), a Ramachandran scatter (backbone torsion angles, revealing secondary-structure composition at a glance), and — for AlphaFold structures — a PAE heatmap (pairwise prediction confidence).

Q: How mobile is each atom in the crystal?
A: B-factor (Debye–Waller factor) reflects atomic displacement in the crystal lattice. It is an experimental observable (units Å²), not a prediction; low values mean the atom is pinned down, high values mean it moves or is heterogeneous across the crystal.

Q: Where is each backbone atom in 3D?
A: The mmCIF table is the protein's shape written out atom by atom. For each backbone N, Cα, C, and carbonyl O, it records an (x, y, z) coordinate triple in Å plus the residue type, chain letter, and residue number.